Protein AF-A0AAD1WV57-F1 (afdb_monomer)

InterPro domains:
  IPR018486 Hemopexin, conserved site [PS00024] (11-26)
  IPR018487 Hemopexin-like repeats [PF00045] (34-71)
  IPR018487 Hemopexin-like repeats [PS51642] (19-70)
  IPR018487 Hemopexin-like repeats [PS51642] (71-127)
  IPR018487 Hemopexin-like repeats [SM00120] (22-72)
  IPR018487 Hemopexin-like repeats [SM00120] (74-129)
  IPR036375 Hemopexin-like domain superfamily [G3DSA:2.110.10.10] (1-92)
  IPR036375 Hemopexin-like domain superfamily [G3DSA:2.110.10.10] (93-182)
  I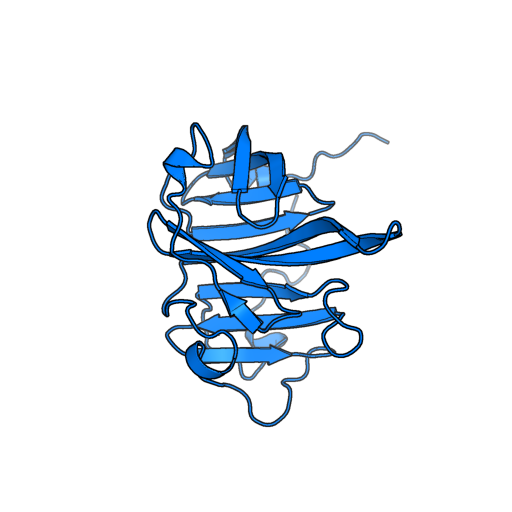PR036375 Hemopexin-like domain superfamily [SSF50923] (6-160)
  IPR051298 Heme transport and cell adhesion protein [PTHR22917] (5-82)

pLDDT: mean 86.89, std 13.1, range [35.0, 98.75]

Mean predicted aligned error: 5.93 Å

Structure (mmCIF, N/CA/C/O backbone):
data_AF-A0AAD1WV57-F1
#
_entry.id   AF-A0AAD1WV57-F1
#
loop_
_atom_site.group_PDB
_atom_site.id
_atom_site.type_symbol
_atom_site.label_atom_id
_atom_site.label_alt_id
_atom_site.label_comp_id
_atom_site.label_asym_id
_atom_site.label_entity_id
_atom_site.label_seq_id
_atom_site.pdbx_PDB_ins_code
_atom_site.Cartn_x
_atom_site.Cartn_y
_atom_site.Cartn_z
_atom_site.occupancy
_atom_site.B_iso_or_equiv
_atom_site.auth_seq_id
_atom_site.auth_comp_id
_atom_site.auth_asym_id
_atom_site.auth_atom_id
_atom_site.pdbx_PDB_model_num
ATOM 1 N N . MET A 1 1 ? -15.746 20.263 12.785 1.00 56.00 1 MET A N 1
ATOM 2 C CA . MET A 1 1 ? -16.685 19.941 11.687 1.00 56.00 1 MET A CA 1
ATOM 3 C C . MET A 1 1 ? -17.593 18.814 12.137 1.00 56.00 1 MET A C 1
ATOM 5 O O . MET A 1 1 ? -17.100 17.873 12.746 1.00 56.00 1 MET A O 1
ATOM 9 N N . THR A 1 2 ? -18.889 18.903 11.854 1.00 58.62 2 THR A N 1
ATOM 10 C CA . THR A 1 2 ? -19.792 17.749 11.911 1.00 58.62 2 THR A CA 1
ATOM 11 C C . THR A 1 2 ? -19.618 16.928 10.628 1.00 58.62 2 THR A C 1
ATOM 13 O O . THR A 1 2 ? -19.378 17.515 9.568 1.00 58.62 2 THR A O 1
ATOM 16 N N . PRO A 1 3 ? -19.683 15.585 10.686 1.00 67.62 3 PRO A N 1
ATOM 17 C CA . PRO A 1 3 ? -19.696 14.759 9.484 1.00 67.62 3 PRO A CA 1
ATOM 18 C C . PRO A 1 3 ? -20.745 15.260 8.488 1.00 67.62 3 PRO A C 1
ATOM 20 O O . PRO A 1 3 ? -21.806 15.750 8.886 1.00 67.62 3 PRO A O 1
ATOM 23 N N . LYS A 1 4 ? -20.469 15.123 7.184 1.00 76.25 4 LYS A N 1
ATOM 24 C CA . LYS A 1 4 ? -21.471 15.406 6.147 1.00 76.25 4 LYS A CA 1
ATOM 25 C C . LYS A 1 4 ? -22.757 14.647 6.492 1.00 76.25 4 LYS A C 1
ATOM 27 O O . LYS A 1 4 ? -22.690 13.488 6.898 1.00 76.25 4 LYS A O 1
ATOM 32 N N . LYS A 1 5 ? -23.918 15.289 6.323 1.00 81.38 5 LYS A N 1
ATOM 33 C CA . LYS A 1 5 ? -25.230 14.679 6.597 1.00 81.38 5 LYS A CA 1
ATOM 34 C C . LYS A 1 5 ? -25.290 13.262 6.003 1.00 81.38 5 LYS A C 1
ATOM 36 O O . LYS A 1 5 ? -24.953 13.075 4.833 1.00 81.38 5 LYS A O 1
ATOM 41 N N . ASN A 1 6 ? -25.718 12.294 6.816 1.00 84.44 6 ASN A N 1
ATOM 42 C CA . ASN A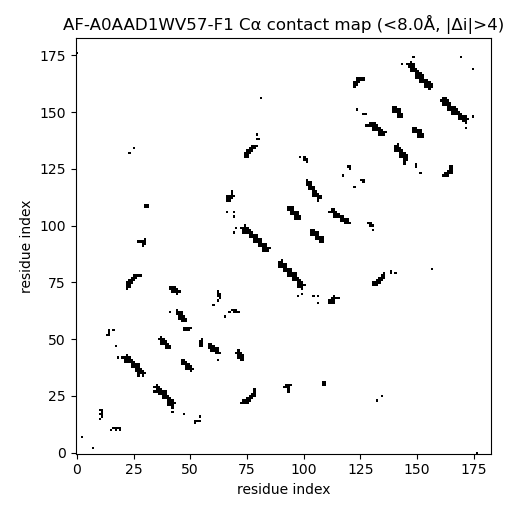 1 6 ? -25.764 10.855 6.516 1.00 84.44 6 ASN A CA 1
ATOM 43 C C . ASN A 1 6 ? -24.409 10.119 6.500 1.00 84.44 6 ASN A C 1
ATOM 45 O O . ASN A 1 6 ? -24.329 9.063 5.881 1.00 84.44 6 ASN A O 1
ATOM 49 N N . TYR A 1 7 ? -23.364 10.644 7.147 1.00 83.69 7 TYR A N 1
ATOM 50 C CA . TYR A 1 7 ? -22.108 9.929 7.411 1.00 83.69 7 TYR A CA 1
ATOM 51 C C . TYR A 1 7 ? -21.844 9.811 8.923 1.00 83.69 7 TYR A C 1
ATOM 53 O O . TYR A 1 7 ? -22.227 10.719 9.664 1.00 83.69 7 TYR A O 1
ATOM 61 N N . PRO A 1 8 ? -21.163 8.743 9.387 1.00 88.00 8 PRO A N 1
ATOM 62 C CA . PRO A 1 8 ? -20.572 7.648 8.601 1.00 88.00 8 PRO A CA 1
ATOM 63 C C . PRO A 1 8 ? -21.616 6.704 7.975 1.00 88.00 8 PRO A C 1
ATOM 65 O O . PRO A 1 8 ? -22.746 6.615 8.446 1.00 88.00 8 PRO A O 1
ATOM 68 N N . LYS A 1 9 ? -21.231 6.007 6.898 1.00 88.38 9 LYS A N 1
ATOM 69 C CA . LYS A 1 9 ? -22.025 4.945 6.255 1.00 88.38 9 LYS A CA 1
ATOM 70 C C . LYS A 1 9 ? -21.255 3.636 6.270 1.00 88.38 9 LYS A C 1
ATOM 72 O O . LYS A 1 9 ? -20.026 3.648 6.227 1.00 88.38 9 LYS A O 1
ATOM 77 N N . LEU A 1 10 ? -21.979 2.519 6.265 1.00 89.94 10 LEU A N 1
ATOM 78 C CA . LEU A 1 10 ? -21.370 1.208 6.054 1.00 89.94 10 LEU A CA 1
ATOM 79 C C . LEU A 1 10 ? -20.726 1.155 4.666 1.00 89.94 10 LEU A C 1
ATOM 81 O O . LEU A 1 10 ? -21.317 1.618 3.688 1.00 89.94 10 LEU A O 1
ATOM 85 N N . ILE A 1 11 ? -19.543 0.550 4.574 1.00 90.12 11 ILE A N 1
ATOM 86 C CA . ILE A 1 11 ? -18.814 0.379 3.309 1.00 90.12 11 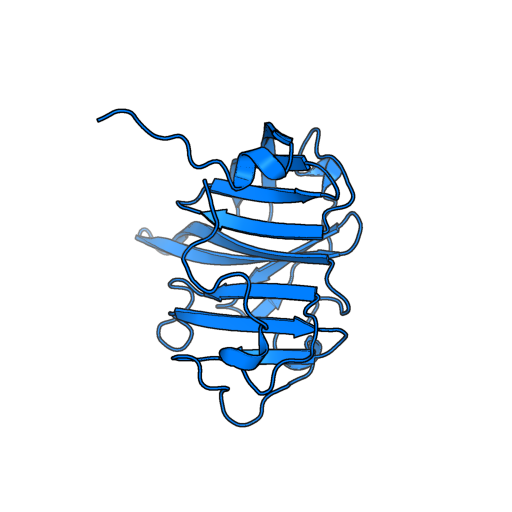ILE A CA 1
ATOM 87 C C . ILE A 1 11 ? -19.661 -0.358 2.255 1.00 90.12 11 ILE A C 1
ATOM 89 O O . ILE A 1 11 ? -19.681 0.028 1.086 1.00 90.12 11 ILE A O 1
ATOM 93 N N . SER A 1 12 ? -20.472 -1.318 2.708 1.00 90.50 12 SER A N 1
ATOM 94 C CA . SER A 1 12 ? -21.399 -2.109 1.893 1.00 90.50 12 SER A CA 1
ATOM 95 C C . SER A 1 12 ? -22.532 -1.300 1.260 1.00 90.50 12 SER A C 1
ATOM 97 O O . SER A 1 12 ? -23.138 -1.757 0.296 1.00 90.50 12 SER A O 1
ATOM 99 N N . THR A 1 13 ? -22.816 -0.081 1.744 1.00 90.88 13 THR A N 1
ATOM 100 C CA . THR A 1 13 ? -23.794 0.803 1.079 1.00 90.88 13 THR A CA 1
ATOM 101 C C . THR A 1 13 ? -23.322 1.262 -0.293 1.00 90.88 13 THR A C 1
ATOM 103 O O . THR A 1 13 ? -24.149 1.647 -1.117 1.00 90.88 13 THR A O 1
ATOM 106 N N . LYS A 1 14 ? -22.006 1.240 -0.522 1.00 90.62 14 LYS A N 1
ATOM 107 C CA . LYS A 1 14 ? -21.387 1.673 -1.768 1.00 90.62 14 LYS A CA 1
ATOM 108 C C . LYS A 1 14 ? -20.783 0.507 -2.549 1.00 90.62 14 LYS A C 1
ATOM 110 O O . LYS A 1 14 ? -21.027 0.408 -3.742 1.00 90.62 14 LYS A O 1
ATOM 115 N N . TRP A 1 15 ? -20.056 -0.382 -1.877 1.00 94.31 15 TRP A N 1
ATOM 116 C CA . TRP A 1 15 ? -19.387 -1.531 -2.493 1.00 94.31 15 TRP A CA 1
ATOM 117 C C . TRP A 1 15 ? -19.903 -2.814 -1.838 1.00 94.31 15 TRP A C 1
ATOM 119 O O . TRP A 1 15 ? -19.439 -3.203 -0.765 1.00 94.31 15 TRP 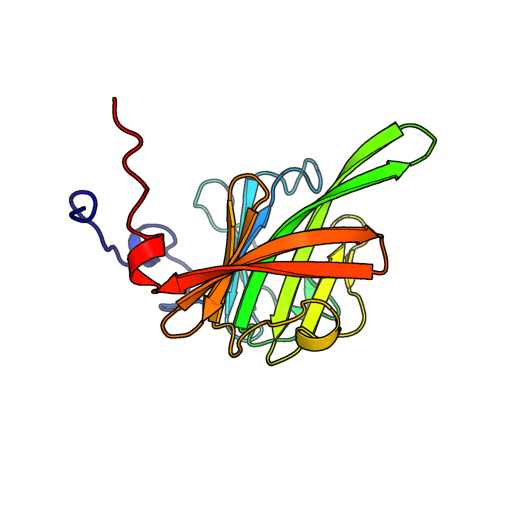A O 1
ATOM 129 N N . LYS A 1 16 ? -20.939 -3.416 -2.430 1.00 91.06 16 LYS A N 1
ATOM 130 C CA . LYS A 1 16 ? -21.779 -4.441 -1.782 1.00 91.06 16 LYS A CA 1
ATOM 131 C C . LYS A 1 16 ? -21.057 -5.768 -1.547 1.00 91.06 16 LYS A C 1
ATOM 133 O O . LYS A 1 16 ? -21.399 -6.485 -0.614 1.00 91.06 16 LYS A O 1
ATOM 138 N N . GLU A 1 17 ? -20.075 -6.077 -2.384 1.00 94.44 17 GLU A N 1
ATOM 139 C CA . GLU A 1 17 ? -19.336 -7.341 -2.412 1.00 94.44 17 GLU A CA 1
ATOM 140 C C . GLU A 1 17 ? -18.087 -7.312 -1.519 1.00 94.44 17 GLU A C 1
ATOM 142 O O . GLU A 1 17 ? -17.407 -8.331 -1.361 1.00 94.44 17 GLU A O 1
ATOM 147 N N . LEU A 1 18 ? -17.770 -6.153 -0.926 1.00 95.94 18 LEU A N 1
ATOM 148 C CA . LEU A 1 18 ? -16.669 -6.045 0.018 1.00 95.94 18 LEU A CA 1
ATOM 149 C C . LEU A 1 18 ? -17.012 -6.706 1.360 1.00 95.94 18 LEU A C 1
ATOM 151 O O . LEU A 1 18 ? -18.146 -6.620 1.840 1.00 95.94 18 LEU A O 1
ATOM 155 N N . PRO A 1 19 ? -16.010 -7.302 2.028 1.00 95.06 19 PRO A N 1
ATOM 156 C CA . PRO A 1 19 ? -16.163 -7.754 3.401 1.00 95.06 19 PRO A CA 1
ATOM 157 C C . PRO A 1 19 ? -16.481 -6.579 4.349 1.00 95.06 19 PRO A C 1
ATOM 159 O O . PRO A 1 19 ? -16.164 -5.426 4.045 1.00 95.06 19 PRO A O 1
ATOM 162 N N . PRO A 1 20 ? -17.025 -6.850 5.555 1.00 92.12 20 PRO A N 1
ATOM 163 C CA . PRO A 1 20 ? -17.369 -5.806 6.529 1.00 92.12 20 PRO A CA 1
ATOM 164 C C . PRO A 1 20 ? -16.192 -4.917 6.960 1.00 92.12 20 PRO A C 1
ATOM 166 O O . PRO A 1 20 ? -16.399 -3.809 7.450 1.00 92.12 20 PRO A O 1
ATOM 169 N N . SER A 1 21 ? -14.958 -5.406 6.804 1.00 94.81 21 SER A N 1
ATOM 170 C CA . SER A 1 21 ? -13.729 -4.644 7.019 1.00 94.81 21 SER A CA 1
ATOM 171 C C . SER A 1 21 ? -12.691 -4.970 5.952 1.00 94.81 21 SER A C 1
ATOM 173 O O . SER A 1 21 ? -12.637 -6.090 5.444 1.00 94.81 21 SER A O 1
ATOM 175 N N . ILE A 1 22 ? -11.833 -3.995 5.676 1.00 97.19 22 ILE A N 1
ATOM 176 C CA . ILE A 1 22 ? -10.700 -4.096 4.756 1.00 97.19 22 ILE A CA 1
ATOM 177 C C . ILE A 1 22 ? -9.398 -3.849 5.516 1.00 97.19 22 ILE A C 1
ATOM 179 O O . ILE A 1 22 ? -9.395 -3.198 6.560 1.00 97.19 22 ILE A O 1
ATOM 183 N N . ASP A 1 23 ? -8.309 -4.375 4.977 1.00 98.44 23 ASP A N 1
ATOM 184 C CA . ASP A 1 23 ? -6.961 -4.231 5.522 1.00 98.44 23 ASP A CA 1
ATOM 185 C C . ASP A 1 23 ? -6.241 -3.023 4.895 1.00 98.44 23 ASP A C 1
ATOM 187 O O . ASP A 1 23 ? -5.547 -2.270 5.572 1.00 98.44 23 ASP A O 1
ATOM 191 N N . ALA A 1 24 ? -6.446 -2.798 3.594 1.00 98.19 24 ALA A N 1
ATOM 192 C CA . ALA A 1 24 ? -5.890 -1.661 2.869 1.00 98.19 24 ALA A CA 1
ATOM 193 C C . ALA A 1 24 ? -6.735 -1.321 1.634 1.00 98.19 24 ALA A C 1
ATOM 195 O O . ALA A 1 24 ? -7.520 -2.145 1.156 1.00 98.19 24 ALA A O 1
ATOM 196 N N . ALA A 1 25 ? -6.544 -0.120 1.089 1.00 96.81 25 ALA A N 1
ATOM 197 C CA . ALA A 1 25 ? -7.107 0.272 -0.195 1.00 96.81 25 ALA A CA 1
ATOM 198 C C . ALA A 1 25 ? -6.170 1.229 -0.933 1.00 96.81 25 ALA A C 1
ATOM 200 O O . ALA A 1 25 ? -5.493 2.042 -0.309 1.00 96.81 25 ALA A O 1
ATOM 201 N N . ILE A 1 26 ? -6.177 1.163 -2.261 1.00 94.25 26 ILE A N 1
ATOM 202 C CA . ILE A 1 26 ? -5.490 2.117 -3.135 1.00 94.25 26 ILE A CA 1
ATOM 203 C C . ILE A 1 26 ? -6.410 2.523 -4.278 1.00 94.25 26 ILE A C 1
ATOM 205 O O . ILE A 1 26 ? -7.245 1.739 -4.728 1.00 94.25 26 ILE A O 1
ATOM 209 N N . ARG A 1 27 ? -6.221 3.739 -4.784 1.00 91.06 27 ARG A N 1
ATOM 210 C CA . ARG A 1 27 ? -6.797 4.177 -6.052 1.00 91.06 27 ARG A CA 1
ATOM 211 C C . ARG A 1 27 ? -5.659 4.457 -7.014 1.00 91.06 27 ARG A C 1
ATOM 213 O O . ARG A 1 27 ? -4.801 5.279 -6.710 1.00 91.06 27 ARG A O 1
ATOM 220 N N . MET A 1 28 ? -5.662 3.780 -8.151 1.00 87.31 28 MET A N 1
ATOM 221 C CA . MET A 1 28 ? -4.671 3.989 -9.194 1.00 87.31 28 MET A CA 1
ATOM 222 C C . MET A 1 28 ? -4.869 5.347 -9.875 1.00 87.31 28 MET A C 1
ATOM 224 O O . MET A 1 28 ? -6.002 5.789 -10.075 1.00 87.31 28 MET A O 1
ATOM 228 N N . GLN A 1 29 ? -3.758 6.025 -10.173 1.00 79.44 29 GLN A N 1
ATOM 229 C CA . GLN A 1 29 ? -3.741 7.355 -10.790 1.00 79.44 29 GLN A CA 1
ATOM 230 C C . GLN A 1 29 ? -2.664 7.443 -11.878 1.00 79.44 29 GLN A C 1
ATOM 232 O O . GLN A 1 29 ? -1.544 7.840 -11.598 1.00 79.44 29 GLN A O 1
ATOM 237 N N . ASN A 1 30 ? -2.982 7.147 -13.131 1.00 70.81 30 ASN A N 1
ATOM 238 C CA . ASN A 1 30 ? -2.034 7.150 -14.258 1.00 70.81 30 ASN A CA 1
ATOM 239 C C . ASN A 1 30 ? -0.926 6.052 -14.289 1.00 70.81 30 ASN A C 1
ATOM 241 O O . ASN A 1 30 ? 0.164 6.345 -14.779 1.00 70.81 30 ASN A O 1
ATOM 245 N N . PRO A 1 31 ? -1.108 4.803 -13.809 1.00 65.75 31 PRO A N 1
ATOM 246 C CA . PRO A 1 31 ? -0.073 3.762 -13.934 1.00 65.75 31 PRO A CA 1
ATOM 247 C C . PRO A 1 31 ? -0.023 3.140 -15.340 1.00 65.75 31 PRO A C 1
ATOM 249 O O . PRO A 1 31 ? 1.058 2.885 -15.861 1.00 65.75 31 PRO A O 1
ATOM 252 N N . THR A 1 32 ? -1.194 2.927 -15.947 1.00 68.69 32 THR A N 1
ATOM 253 C CA . THR A 1 32 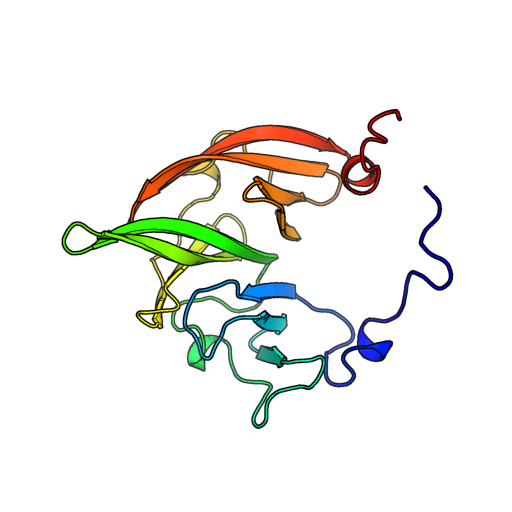? -1.451 2.463 -17.319 1.00 68.69 32 THR A CA 1
ATOM 254 C C . THR A 1 32 ? -2.866 2.913 -17.708 1.00 68.69 32 THR A C 1
ATOM 256 O O . THR A 1 32 ? -3.709 3.119 -16.830 1.00 68.69 32 THR A O 1
ATOM 259 N N . ALA A 1 33 ? -3.153 3.078 -19.003 1.00 66.50 33 ALA A N 1
ATOM 260 C CA . ALA A 1 33 ? -4.456 3.587 -19.454 1.00 66.50 33 ALA A CA 1
ATOM 261 C C . ALA A 1 33 ? -5.643 2.703 -19.014 1.00 66.50 33 ALA A C 1
ATOM 263 O O . ALA A 1 33 ? -6.725 3.213 -18.752 1.00 66.50 33 ALA A O 1
ATOM 264 N N . ASP A 1 34 ? -5.437 1.390 -18.893 1.00 78.50 34 ASP A N 1
ATOM 265 C CA . ASP A 1 34 ? -6.466 0.402 -18.552 1.00 78.50 34 ASP A CA 1
ATOM 266 C C . ASP A 1 34 ? -6.687 0.215 -17.039 1.00 78.50 34 ASP A C 1
ATOM 268 O O . ASP A 1 34 ? -7.654 -0.434 -16.630 1.00 78.50 34 ASP A O 1
ATOM 272 N N . GLN A 1 35 ? -5.794 0.745 -16.199 1.00 80.75 35 GLN A N 1
ATOM 273 C CA . GLN A 1 35 ? -5.903 0.664 -14.739 1.00 80.75 35 GLN A CA 1
ATOM 274 C C . GLN A 1 35 ? -6.163 2.023 -14.083 1.00 80.75 35 GLN A C 1
ATOM 276 O O . GLN A 1 35 ? -6.369 2.085 -12.869 1.00 80.75 35 GLN A O 1
ATOM 281 N N . ASP A 1 36 ? -6.155 3.111 -14.854 1.00 84.75 36 ASP A N 1
ATOM 282 C CA . ASP A 1 36 ? -6.384 4.443 -14.315 1.00 84.75 36 ASP A CA 1
ATOM 283 C C . ASP A 1 36 ? -7.766 4.570 -13.656 1.00 84.75 36 ASP A C 1
ATOM 285 O O . ASP A 1 36 ? -8.763 4.003 -14.096 1.00 84.75 36 ASP A O 1
ATOM 289 N N . GLY A 1 37 ? -7.812 5.274 -12.527 1.00 88.06 37 GLY A N 1
ATOM 290 C CA . GLY A 1 37 ? -9.025 5.493 -11.744 1.00 88.06 37 GLY A CA 1
ATOM 291 C C . GLY A 1 37 ? -9.551 4.280 -10.970 1.00 88.06 37 GLY A C 1
ATOM 292 O O . GLY A 1 37 ? -10.385 4.480 -10.077 1.00 88.06 37 GLY A O 1
ATOM 293 N N . LYS A 1 38 ? -9.054 3.065 -11.241 1.00 92.75 38 LYS A N 1
ATOM 294 C CA . LYS A 1 38 ? -9.497 1.831 -10.579 1.00 92.75 38 LYS A CA 1
ATOM 295 C C . LYS A 1 38 ? -9.126 1.813 -9.102 1.00 92.75 38 LYS A C 1
ATOM 297 O O . LYS A 1 38 ? -8.079 2.318 -8.684 1.00 92.75 38 LYS A O 1
ATOM 302 N N . ILE A 1 39 ? -10.003 1.221 -8.298 1.00 95.06 39 ILE A N 1
ATOM 303 C CA . ILE A 1 39 ? -9.848 1.115 -6.847 1.00 95.06 39 ILE A CA 1
ATOM 304 C C . ILE A 1 39 ? -9.606 -0.345 -6.493 1.00 95.06 39 ILE A C 1
ATOM 306 O O . ILE A 1 39 ? -10.349 -1.226 -6.920 1.00 95.06 39 ILE A O 1
ATOM 310 N N . PHE A 1 40 ? -8.579 -0.596 -5.691 1.00 96.38 40 PHE A N 1
ATOM 311 C CA . PHE A 1 40 ? -8.238 -1.926 -5.212 1.00 96.38 40 PHE A CA 1
ATOM 312 C C . PHE A 1 40 ? -8.402 -1.965 -3.701 1.00 96.38 40 PHE A C 1
ATOM 314 O O . PHE A 1 40 ? -7.837 -1.130 -2.993 1.00 96.38 40 PHE A O 1
ATOM 321 N N . PHE A 1 41 ? -9.162 -2.939 -3.215 1.00 98.12 41 PHE A N 1
ATOM 322 C CA . PHE A 1 41 ? -9.348 -3.207 -1.792 1.00 98.12 41 PHE A CA 1
ATOM 323 C C . PHE A 1 41 ? -8.676 -4.523 -1.436 1.00 98.12 41 PHE A C 1
ATOM 325 O O . PHE A 1 41 ? -8.755 -5.474 -2.207 1.00 98.12 41 PHE A O 1
ATOM 332 N N . PHE A 1 42 ? -8.059 -4.602 -0.262 1.00 98.62 42 PHE A N 1
ATOM 333 C CA . PHE A 1 42 ? -7.324 -5.782 0.192 1.00 98.62 42 PHE A CA 1
ATOM 334 C C . PHE A 1 42 ? -7.898 -6.284 1.511 1.00 98.62 42 PHE A C 1
ATOM 336 O O . PHE A 1 42 ? -8.199 -5.486 2.402 1.00 98.62 42 PHE A O 1
ATOM 343 N N . LYS A 1 43 ? -8.030 -7.605 1.651 1.00 98.56 43 LYS A N 1
ATOM 344 C CA . LYS A 1 43 ? -8.407 -8.258 2.908 1.00 98.56 43 LYS A CA 1
ATOM 345 C C . LYS A 1 43 ? -7.853 -9.675 2.971 1.00 98.56 43 LYS A C 1
ATOM 347 O O . LYS A 1 43 ? -8.171 -10.513 2.128 1.00 98.56 43 LYS A O 1
ATOM 352 N N . GLY A 1 44 ? -7.076 -9.973 4.009 1.00 98.69 44 GLY A N 1
ATOM 353 C CA . GLY A 1 44 ? -6.446 -11.278 4.164 1.00 98.69 44 GLY A CA 1
ATOM 354 C C . GLY A 1 44 ? -5.519 -11.570 2.989 1.00 98.69 44 GLY A C 1
ATOM 355 O O . GLY A 1 44 ? -4.607 -10.796 2.713 1.00 98.69 44 GLY A O 1
ATOM 356 N N . SER A 1 45 ? -5.762 -12.676 2.291 1.00 98.69 45 SER A N 1
ATOM 357 C CA . SER A 1 45 ? -5.052 -13.037 1.061 1.00 98.69 45 SER A CA 1
ATOM 358 C C . SER A 1 45 ? -5.742 -12.569 -0.217 1.00 98.69 45 SER A C 1
ATOM 360 O O . SER A 1 45 ? -5.248 -12.865 -1.300 1.00 98.69 45 SER A O 1
ATOM 362 N N . ASN A 1 46 ? -6.893 -11.906 -0.111 1.00 98.75 46 ASN A N 1
ATOM 363 C CA . ASN A 1 46 ? -7.733 -11.542 -1.242 1.00 98.75 46 ASN A CA 1
ATOM 364 C C . ASN A 1 46 ? -7.640 -10.050 -1.551 1.00 98.75 46 ASN A C 1
ATOM 366 O O . ASN A 1 46 ? -7.398 -9.220 -0.668 1.00 98.75 46 ASN A O 1
ATOM 370 N N . TYR A 1 47 ? -7.911 -9.712 -2.805 1.00 98.69 47 TYR A N 1
ATOM 371 C CA . TYR A 1 47 ? -8.146 -8.348 -3.231 1.00 98.69 47 TYR A CA 1
ATOM 372 C C . TYR A 1 47 ? -9.330 -8.254 -4.194 1.00 98.69 47 TYR A C 1
ATOM 374 O O . TYR A 1 47 ? -9.629 -9.184 -4.945 1.00 98.69 47 TYR A O 1
ATOM 382 N N . TRP A 1 48 ? -9.997 -7.108 -4.161 1.00 98.38 48 TRP A N 1
ATOM 383 C CA . TRP A 1 48 ? -11.117 -6.742 -5.015 1.00 98.38 48 TRP A CA 1
ATOM 384 C C . TRP A 1 48 ? -10.683 -5.579 -5.889 1.00 98.38 48 TRP A C 1
ATOM 386 O O . TRP A 1 48 ? -9.968 -4.691 -5.422 1.00 98.38 48 TRP A O 1
ATOM 396 N N . LYS A 1 49 ? -11.145 -5.566 -7.135 1.00 97.12 49 LYS A N 1
ATOM 397 C CA . LYS A 1 49 ? -10.895 -4.492 -8.091 1.00 97.12 49 LYS A CA 1
ATOM 398 C C . LYS A 1 49 ? -12.230 -3.885 -8.493 1.00 97.12 49 LYS A C 1
ATOM 400 O O . LYS A 1 49 ? -13.147 -4.614 -8.859 1.00 97.12 49 LYS A O 1
ATOM 405 N N . TYR A 1 50 ? -12.320 -2.569 -8.399 1.00 96.38 50 TYR A N 1
ATOM 406 C CA . TYR A 1 50 ? -13.522 -1.806 -8.687 1.00 96.38 50 TYR A CA 1
ATOM 407 C C . TYR A 1 50 ? -13.249 -0.721 -9.722 1.00 96.38 50 TYR A C 1
ATOM 409 O O . TYR A 1 50 ? -12.216 -0.046 -9.687 1.00 96.38 50 TYR A O 1
ATOM 417 N N . GLU A 1 51 ? -14.235 -0.506 -10.579 1.00 93.56 51 GLU A N 1
ATOM 418 C CA . GLU A 1 51 ? -14.312 0.588 -11.535 1.00 93.56 51 GLU A CA 1
ATOM 419 C C . GLU A 1 51 ? -15.731 1.164 -11.488 1.00 93.56 51 GLU A C 1
ATOM 421 O O . GLU A 1 51 ? -16.706 0.419 -11.481 1.00 93.56 51 GLU A O 1
ATOM 426 N N . ASN A 1 52 ? -15.864 2.492 -11.389 1.00 89.50 52 ASN A N 1
ATOM 427 C CA . ASN A 1 52 ? -17.169 3.169 -11.308 1.00 89.50 52 ASN A CA 1
ATOM 428 C C . ASN A 1 52 ? -18.121 2.569 -10.252 1.00 89.50 52 ASN A C 1
ATOM 430 O O . ASN A 1 52 ? -19.316 2.403 -10.483 1.00 89.50 52 ASN A O 1
ATOM 434 N N . ASP A 1 53 ? -17.568 2.232 -9.083 1.00 89.56 53 ASP A N 1
ATOM 435 C CA . ASP A 1 53 ? -18.272 1.604 -7.956 1.00 89.56 53 ASP A CA 1
ATOM 436 C C . ASP A 1 53 ? -18.851 0.200 -8.233 1.00 89.56 53 ASP A C 1
ATOM 438 O O . ASP A 1 53 ? -19.522 -0.360 -7.370 1.00 89.56 53 ASP A O 1
ATOM 442 N N . GLN A 1 54 ? -18.524 -0.409 -9.376 1.00 94.00 54 GLN A N 1
ATOM 443 C CA . GLN A 1 54 ? -18.833 -1.799 -9.712 1.00 94.00 54 GLN A CA 1
ATOM 444 C C . GLN A 1 54 ? -17.596 -2.680 -9.560 1.00 94.00 54 GLN A C 1
ATOM 446 O O . GLN A 1 54 ? -16.485 -2.272 -9.906 1.00 94.00 54 GLN A O 1
ATOM 451 N N . MET A 1 55 ? -17.781 -3.886 -9.025 1.00 96.62 55 MET A N 1
ATOM 452 C CA . MET A 1 55 ? -16.702 -4.865 -8.956 1.00 96.62 55 MET A CA 1
ATOM 453 C C . MET A 1 55 ? -16.430 -5.410 -10.358 1.00 96.62 55 MET A C 1
ATOM 455 O O . MET A 1 55 ? -17.356 -5.807 -11.065 1.00 96.62 55 MET A O 1
ATOM 459 N N . GLU A 1 56 ? -15.162 -5.460 -10.750 1.00 96.75 56 GLU A N 1
ATOM 460 C CA . GLU A 1 56 ? -14.764 -6.052 -12.026 1.00 96.75 56 GLU A CA 1
ATOM 461 C C . GLU A 1 56 ? -15.063 -7.569 -12.034 1.00 96.75 56 GLU A C 1
ATOM 463 O O . GLU A 1 56 ? -14.914 -8.236 -11.001 1.00 96.75 56 GLU A O 1
ATOM 468 N N . PRO A 1 57 ? -15.448 -8.161 -13.180 1.00 96.50 57 PRO A N 1
ATOM 469 C CA . PRO A 1 57 ? -15.680 -9.598 -13.277 1.00 96.50 57 PRO A CA 1
ATOM 470 C C . PRO A 1 57 ? -14.456 -10.438 -12.883 1.00 96.50 57 PRO A C 1
ATOM 472 O O . PRO A 1 57 ? -13.313 -10.124 -13.224 1.00 96.50 57 PRO A O 1
ATOM 475 N N . GLY A 1 58 ? -14.701 -11.548 -12.181 1.00 97.06 58 GLY A N 1
ATOM 476 C CA . GLY A 1 58 ? -13.652 -12.481 -11.754 1.00 97.06 58 GLY A CA 1
ATOM 477 C C . GLY A 1 58 ? -12.892 -12.066 -10.489 1.00 97.06 58 GLY A C 1
ATOM 478 O O . GLY A 1 58 ? -11.830 -12.628 -10.225 1.00 97.06 58 GLY A O 1
ATOM 479 N N . TYR A 1 59 ? -13.412 -11.099 -9.728 1.00 97.88 59 TYR A N 1
ATOM 480 C CA . TYR A 1 59 ? -12.932 -10.726 -8.395 1.00 97.88 59 TYR A CA 1
ATOM 481 C C . TYR A 1 59 ? -13.867 -11.251 -7.287 1.00 97.88 59 TYR A C 1
ATOM 483 O O . TYR A 1 59 ? -15.057 -11.439 -7.544 1.00 97.88 59 TYR A O 1
ATOM 491 N N . PRO A 1 60 ? -13.363 -11.481 -6.057 1.00 98.31 60 PRO A N 1
ATOM 492 C CA . PRO A 1 60 ? -11.985 -11.258 -5.609 1.00 98.31 60 PRO A CA 1
ATOM 493 C C . PRO A 1 60 ? -10.968 -12.258 -6.173 1.00 98.31 60 PRO A C 1
ATOM 495 O O . PRO A 1 60 ? -11.317 -13.363 -6.578 1.00 98.31 60 PRO A O 1
ATOM 498 N N . LYS A 1 61 ? -9.693 -11.863 -6.160 1.00 98.69 61 LYS A N 1
ATOM 499 C CA . LYS A 1 61 ? -8.543 -12.706 -6.528 1.00 98.69 61 LYS A CA 1
ATOM 500 C C . LYS A 1 61 ? -7.531 -12.762 -5.391 1.00 98.69 61 LYS A C 1
ATOM 502 O O . LYS A 1 61 ? -7.568 -11.925 -4.491 1.00 98.69 61 LYS A O 1
ATOM 507 N N . LEU A 1 62 ? -6.605 -13.718 -5.439 1.00 98.75 62 LEU A N 1
ATOM 508 C CA . LEU A 1 62 ? -5.521 -13.784 -4.461 1.00 98.75 62 LEU A CA 1
ATOM 509 C C . LEU A 1 62 ? -4.479 -12.697 -4.740 1.00 98.75 62 LEU A C 1
ATOM 511 O O . LEU A 1 62 ? -4.102 -12.467 -5.887 1.00 98.75 62 LEU A O 1
ATOM 515 N N . ILE A 1 63 ? -3.964 -12.069 -3.681 1.00 98.69 63 ILE A N 1
ATOM 516 C CA . ILE A 1 63 ? -2.926 -11.029 -3.768 1.00 98.69 63 ILE A CA 1
ATOM 517 C C . ILE A 1 63 ? -1.716 -11.551 -4.538 1.00 98.69 63 ILE A C 1
ATOM 519 O O . ILE A 1 63 ? -1.240 -10.869 -5.434 1.00 98.69 63 ILE A O 1
ATOM 523 N N . LYS A 1 64 ? -1.278 -12.786 -4.271 1.00 98.06 64 LYS A N 1
ATOM 524 C CA . LYS A 1 64 ? -0.133 -13.399 -4.960 1.00 98.06 64 LYS A CA 1
ATOM 525 C C . LYS A 1 64 ? -0.287 -13.494 -6.488 1.00 98.06 64 LYS A C 1
ATOM 527 O O . LYS A 1 64 ? 0.728 -13.528 -7.172 1.00 98.06 64 LYS A O 1
ATOM 532 N N . ASP A 1 65 ? -1.519 -13.536 -7.005 1.00 97.62 65 ASP A N 1
ATOM 533 C CA . ASP A 1 65 ? -1.786 -13.694 -8.440 1.00 97.62 65 ASP A CA 1
ATOM 534 C C . ASP A 1 65 ? -1.824 -12.332 -9.154 1.00 97.62 65 ASP A C 1
ATOM 536 O O . ASP A 1 65 ? -1.459 -12.231 -10.320 1.00 97.62 65 ASP A O 1
ATOM 540 N N . GLY A 1 66 ? -2.273 -11.278 -8.462 1.00 95.69 66 GLY A N 1
ATOM 541 C CA . GLY A 1 66 ? -2.357 -9.919 -9.014 1.00 95.69 66 GLY A CA 1
ATOM 542 C C . GLY A 1 66 ? -1.183 -9.007 -8.665 1.00 95.69 66 GLY A C 1
ATOM 543 O O . GLY A 1 66 ? -0.896 -8.067 -9.395 1.00 95.69 66 GLY A O 1
ATOM 544 N N . PHE A 1 67 ? -0.526 -9.278 -7.542 1.00 96.94 67 PHE A N 1
ATOM 545 C CA . PHE A 1 67 ? 0.563 -8.505 -6.955 1.00 96.94 67 PHE A CA 1
ATOM 546 C C . PHE A 1 67 ? 1.642 -9.471 -6.437 1.00 96.94 67 PHE A C 1
ATOM 548 O O . PHE A 1 67 ? 1.830 -9.611 -5.222 1.00 96.94 67 PHE A O 1
ATOM 555 N N . PRO A 1 68 ? 2.329 -10.204 -7.332 1.00 97.31 68 PRO A N 1
ATOM 556 C CA . PRO A 1 68 ? 3.335 -11.178 -6.926 1.00 97.31 68 PRO A CA 1
ATOM 557 C C . PRO A 1 68 ? 4.413 -10.529 -6.047 1.00 97.31 68 PRO A C 1
ATOM 559 O O . PRO A 1 68 ? 4.856 -9.413 -6.303 1.00 97.31 68 PRO A O 1
ATOM 562 N N . GLY A 1 69 ? 4.789 -11.238 -4.978 1.00 96.75 69 GLY A N 1
ATOM 563 C CA . GLY A 1 69 ? 5.764 -10.802 -3.970 1.00 96.75 69 GLY A CA 1
ATOM 564 C C . GLY A 1 69 ? 5.243 -9.817 -2.911 1.00 96.75 69 GLY A C 1
ATOM 565 O O . GLY A 1 69 ? 5.942 -9.549 -1.932 1.00 96.75 69 GLY A O 1
ATOM 566 N N . VAL A 1 70 ? 3.994 -9.352 -3.021 1.00 98.19 70 VAL A N 1
ATOM 567 C CA . VAL A 1 70 ? 3.304 -8.613 -1.951 1.00 98.19 70 VAL A CA 1
ATOM 568 C C . VAL A 1 70 ? 2.726 -9.599 -0.921 1.00 98.19 70 VAL A C 1
ATOM 570 O O . VAL A 1 70 ? 2.103 -10.592 -1.308 1.00 98.19 70 VAL A O 1
ATOM 573 N N . PRO A 1 71 ? 2.910 -9.374 0.397 1.00 98.31 71 PRO A N 1
ATOM 574 C CA . PRO A 1 71 ? 2.393 -10.281 1.417 1.00 98.31 71 PRO A CA 1
ATOM 575 C C . PRO A 1 71 ? 0.880 -10.130 1.632 1.00 98.31 71 PRO A C 1
ATOM 577 O O . PRO A 1 71 ? 0.272 -9.109 1.318 1.00 98.31 71 PRO A O 1
ATOM 580 N N . ASN A 1 72 ? 0.289 -11.139 2.269 1.00 98.62 72 ASN A N 1
ATOM 581 C CA . ASN A 1 72 ? -1.093 -11.095 2.747 1.00 98.62 72 ASN A CA 1
ATOM 582 C C . ASN A 1 72 ? -1.233 -10.235 4.018 1.00 98.62 72 ASN A C 1
ATOM 584 O O . ASN A 1 72 ? -0.246 -9.881 4.670 1.00 98.62 72 ASN A O 1
ATOM 588 N N . ASN A 1 73 ? -2.484 -9.979 4.416 1.00 98.44 73 ASN A N 1
ATOM 589 C CA . ASN A 1 73 ? -2.856 -9.314 5.669 1.00 98.44 73 ASN A CA 1
ATOM 590 C C . ASN A 1 73 ? -2.161 -7.960 5.834 1.00 98.44 73 ASN A C 1
ATOM 592 O O . ASN A 1 73 ? -1.554 -7.705 6.871 1.00 98.44 73 ASN A O 1
ATOM 596 N N . LEU A 1 74 ? -2.186 -7.138 4.790 1.00 98.69 74 LEU A N 1
ATOM 597 C CA . LEU A 1 74 ? -1.528 -5.834 4.759 1.00 98.69 74 LEU A CA 1
ATOM 598 C C . LEU A 1 74 ? -1.967 -4.948 5.932 1.00 98.69 74 LEU A C 1
ATOM 600 O O . LEU A 1 74 ? -3.090 -5.047 6.406 1.00 98.69 74 LEU A O 1
ATOM 604 N N . ASP A 1 75 ? -1.087 -4.066 6.391 1.00 98.62 75 ASP A N 1
ATOM 605 C CA . ASP A 1 75 ? -1.449 -3.092 7.428 1.00 98.62 75 ASP A CA 1
ATOM 606 C C . ASP A 1 75 ? -1.818 -1.730 6.816 1.00 98.62 75 ASP A C 1
ATOM 608 O O . ASP A 1 75 ? -2.519 -0.935 7.436 1.00 98.62 75 ASP A O 1
ATOM 612 N N . ALA A 1 76 ? -1.320 -1.438 5.611 1.00 98.25 76 ALA A N 1
ATOM 613 C CA . ALA A 1 76 ? -1.676 -0.265 4.823 1.00 98.25 76 ALA A CA 1
ATOM 614 C C . ALA A 1 76 ? -1.203 -0.418 3.371 1.00 98.25 76 ALA A C 1
ATOM 616 O O . ALA A 1 76 ? -0.298 -1.202 3.077 1.00 98.25 76 ALA A O 1
ATOM 617 N N . ALA A 1 77 ? -1.766 0.387 2.474 1.00 97.25 77 ALA A N 1
ATOM 618 C CA . ALA A 1 77 ? -1.243 0.574 1.129 1.00 97.25 77 ALA A CA 1
ATOM 619 C C . ALA A 1 77 ? -1.534 1.996 0.643 1.00 97.25 77 ALA A C 1
ATOM 621 O O . ALA A 1 77 ? -2.490 2.619 1.100 1.00 97.25 77 ALA A O 1
ATOM 622 N N . PHE A 1 78 ? -0.706 2.520 -0.256 1.00 94.00 78 PHE A N 1
ATOM 623 C CA . PHE A 1 78 ? -0.934 3.811 -0.909 1.00 94.00 78 PHE A CA 1
ATOM 624 C C . PHE A 1 78 ? -0.198 3.871 -2.251 1.00 94.00 78 PHE A C 1
ATOM 626 O O . PHE A 1 78 ? 0.695 3.067 -2.512 1.00 94.00 78 PHE A O 1
ATOM 633 N N . THR A 1 79 ? -0.574 4.818 -3.106 1.00 89.69 79 THR A N 1
ATOM 634 C CA . THR A 1 79 ? 0.157 5.117 -4.344 1.00 89.69 79 THR A CA 1
ATOM 635 C C . THR A 1 79 ? 0.964 6.391 -4.167 1.00 89.69 79 THR A C 1
ATOM 637 O O . THR A 1 79 ? 0.545 7.296 -3.440 1.00 89.69 79 THR A O 1
ATOM 640 N N . GLN A 1 80 ? 2.114 6.466 -4.825 1.00 85.56 80 GLN A N 1
ATOM 641 C CA . GLN A 1 80 ? 2.864 7.705 -4.935 1.00 85.56 80 GLN A CA 1
ATOM 642 C C . GLN A 1 80 ? 3.343 7.902 -6.372 1.00 85.56 80 GLN A C 1
ATOM 644 O O . GLN A 1 80 ? 3.884 6.961 -6.968 1.00 85.56 80 GLN A O 1
ATOM 649 N N . PRO A 1 81 ? 3.233 9.131 -6.901 1.00 79.19 81 PRO A N 1
ATOM 650 C CA . PRO A 1 81 ? 3.789 9.446 -8.200 1.00 79.19 81 PRO A CA 1
ATOM 651 C C . PRO A 1 81 ? 5.312 9.410 -8.163 1.00 79.19 81 PRO A C 1
ATOM 653 O O . PRO A 1 81 ? 5.946 9.943 -7.250 1.00 79.19 81 PRO A O 1
ATOM 656 N N . ALA A 1 82 ? 5.890 8.843 -9.206 1.00 73.81 82 ALA A N 1
ATOM 657 C CA . ALA A 1 82 ? 7.311 8.756 -9.452 1.00 73.81 82 ALA A CA 1
ATOM 658 C C . ALA A 1 82 ? 7.631 9.488 -10.752 1.00 73.81 82 ALA A C 1
ATOM 660 O O . ALA A 1 82 ? 7.119 9.135 -11.812 1.00 73.81 82 ALA A O 1
ATOM 661 N N . ILE A 1 83 ? 8.481 10.510 -10.688 1.00 72.62 83 ILE A N 1
ATOM 662 C CA . ILE A 1 83 ? 9.003 11.144 -11.898 1.00 72.62 83 ILE A CA 1
ATOM 663 C C . ILE A 1 83 ? 10.219 10.338 -12.347 1.00 72.62 83 ILE A C 1
ATOM 665 O O . ILE A 1 83 ? 11.204 10.240 -11.620 1.00 72.62 83 ILE A O 1
ATOM 669 N N . VAL A 1 84 ? 10.146 9.764 -13.543 1.00 72.31 84 VAL A N 1
ATOM 670 C CA . VAL A 1 84 ? 11.200 8.935 -14.130 1.00 72.31 84 VAL A CA 1
ATOM 671 C C . VAL A 1 84 ? 11.586 9.515 -15.484 1.00 72.31 84 VAL A C 1
ATOM 673 O O . VAL A 1 84 ? 10.724 9.912 -16.261 1.00 72.31 84 VAL A O 1
ATOM 676 N N . VAL A 1 85 ? 12.881 9.560 -15.797 1.00 74.12 85 VAL A N 1
ATOM 677 C CA . VAL A 1 85 ? 13.348 9.923 -17.141 1.00 74.12 85 VAL A CA 1
ATOM 678 C C . VAL A 1 85 ? 13.627 8.645 -17.925 1.00 74.12 85 VAL A C 1
ATOM 680 O O . VAL A 1 85 ? 14.522 7.885 -17.565 1.00 74.12 85 VAL A O 1
ATOM 683 N N . LYS A 1 86 ? 12.879 8.406 -19.006 1.00 73.06 86 LYS A N 1
ATOM 684 C CA . LYS A 1 86 ? 13.099 7.275 -19.922 1.00 73.06 86 LYS A CA 1
ATOM 685 C C . LYS A 1 86 ? 13.325 7.801 -21.334 1.00 73.06 86 LYS A C 1
ATOM 687 O O . LYS A 1 86 ? 12.496 8.537 -21.863 1.00 73.06 86 LYS A O 1
ATOM 692 N N . GLY A 1 87 ? 14.466 7.457 -21.937 1.00 80.12 87 GLY A N 1
ATOM 693 C CA . GLY A 1 87 ? 14.808 7.882 -23.302 1.00 80.12 87 GLY A CA 1
ATOM 694 C C . GLY A 1 87 ? 14.793 9.404 -23.500 1.00 80.12 87 GLY A C 1
ATOM 695 O O . GLY A 1 87 ? 14.326 9.882 -24.528 1.00 80.12 87 GLY A O 1
ATOM 696 N N . GLY A 1 88 ? 15.214 10.170 -22.487 1.00 82.44 88 GLY A N 1
ATOM 697 C CA . GLY A 1 88 ? 15.202 11.639 -22.517 1.00 82.44 88 GLY A CA 1
ATOM 698 C C . GLY A 1 88 ? 13.833 12.291 -22.278 1.00 82.44 88 GLY A C 1
ATOM 699 O O . GLY A 1 88 ? 13.744 13.515 -22.284 1.00 82.44 88 GLY A O 1
ATOM 700 N N . LYS A 1 89 ? 12.768 11.514 -22.034 1.00 78.19 89 LYS A N 1
ATOM 701 C CA . LYS A 1 89 ? 11.434 12.030 -21.697 1.00 78.19 89 LYS A CA 1
ATOM 702 C C . LYS A 1 89 ? 11.152 11.882 -20.210 1.00 78.19 89 LYS A C 1
ATOM 704 O O . LYS A 1 89 ? 11.387 10.821 -19.637 1.00 78.19 89 LYS A O 1
ATOM 709 N N . VAL A 1 90 ? 10.609 12.936 -19.608 1.00 72.25 90 VAL A N 1
ATOM 710 C CA . VAL A 1 90 ? 10.072 12.903 -18.245 1.00 72.25 90 VAL A CA 1
ATOM 711 C C . VAL A 1 90 ? 8.715 12.204 -18.284 1.00 72.25 90 VAL A C 1
ATOM 713 O O . VAL A 1 90 ? 7.798 12.657 -18.965 1.00 72.25 90 VAL A O 1
ATOM 716 N N . ILE A 1 91 ? 8.596 11.096 -17.564 1.00 74.25 91 ILE A N 1
ATOM 717 C CA . ILE A 1 91 ? 7.392 10.278 -17.454 1.00 74.25 91 ILE A CA 1
ATOM 718 C C . ILE A 1 91 ? 6.976 10.256 -15.988 1.00 74.25 91 ILE A C 1
ATOM 720 O O . ILE A 1 91 ? 7.802 10.090 -15.092 1.00 74.25 91 ILE A O 1
ATOM 724 N N . ARG A 1 92 ? 5.680 10.437 -15.742 1.00 72.25 92 ARG A N 1
ATOM 725 C CA . ARG A 1 92 ? 5.084 10.240 -14.423 1.00 72.25 92 ARG A CA 1
ATOM 726 C C . ARG A 1 92 ? 4.576 8.807 -14.353 1.00 72.25 92 ARG A C 1
ATOM 728 O O . ARG A 1 92 ? 3.620 8.469 -15.039 1.00 72.25 92 ARG A O 1
ATOM 735 N N . GLU A 1 93 ? 5.225 7.987 -13.546 1.00 77.25 93 GLU A N 1
ATOM 736 C CA . GLU A 1 93 ? 4.762 6.648 -13.189 1.00 77.25 93 GLU A CA 1
ATOM 737 C C . GLU A 1 93 ? 4.071 6.693 -11.823 1.00 77.25 93 GLU A C 1
ATOM 739 O O . GLU A 1 93 ? 4.243 7.644 -11.062 1.00 77.25 93 GLU A O 1
ATOM 744 N N . GLU A 1 94 ? 3.306 5.662 -11.485 1.00 80.56 94 GLU A N 1
ATOM 745 C CA . GLU A 1 94 ? 2.834 5.449 -10.116 1.00 80.56 94 GLU A CA 1
ATOM 746 C C . GLU A 1 94 ? 3.513 4.233 -9.530 1.00 80.56 94 GLU A C 1
ATOM 748 O O . GLU A 1 94 ? 3.684 3.209 -10.193 1.00 80.56 94 GLU A O 1
ATOM 753 N N . ARG A 1 95 ? 3.843 4.329 -8.250 1.00 86.00 95 ARG A N 1
ATOM 754 C CA . ARG A 1 95 ? 4.394 3.215 -7.498 1.00 86.00 95 ARG A CA 1
ATOM 755 C C . ARG A 1 95 ? 3.498 2.913 -6.326 1.00 86.00 95 ARG A C 1
ATOM 757 O O . ARG A 1 95 ? 3.023 3.809 -5.627 1.00 86.00 95 ARG A O 1
ATOM 764 N N . LEU A 1 96 ? 3.248 1.628 -6.148 1.00 91.94 96 LEU A N 1
ATOM 765 C CA . LEU A 1 96 ? 2.369 1.132 -5.111 1.00 91.94 96 LEU A CA 1
ATOM 766 C C . LEU A 1 96 ? 3.232 0.747 -3.919 1.00 91.94 96 LEU A C 1
ATOM 768 O O . LEU A 1 96 ? 4.198 -0.002 -4.045 1.00 91.94 96 LEU A O 1
ATOM 772 N N . PHE A 1 97 ? 2.876 1.274 -2.760 1.00 94.12 97 PHE A N 1
ATOM 773 C CA . PHE A 1 97 ? 3.481 0.919 -1.493 1.00 94.12 97 PHE A CA 1
ATOM 774 C C . PHE A 1 97 ? 2.548 -0.016 -0.755 1.00 94.12 97 PHE A C 1
ATOM 776 O O . PHE A 1 97 ? 1.394 0.328 -0.501 1.00 94.12 97 PHE A O 1
ATOM 783 N N . PHE A 1 98 ? 3.076 -1.162 -0.352 1.00 97.62 98 PHE A N 1
ATOM 784 C CA . PHE A 1 98 ? 2.390 -2.113 0.507 1.00 97.62 98 PHE A CA 1
ATOM 785 C C . PHE A 1 98 ? 3.133 -2.213 1.829 1.00 97.62 98 PHE A C 1
ATOM 787 O O . PHE A 1 98 ? 4.332 -2.472 1.843 1.00 97.62 98 PHE A O 1
ATOM 794 N N . ILE A 1 99 ? 2.446 -1.992 2.946 1.00 98.25 99 ILE A N 1
ATOM 795 C CA . ILE A 1 99 ? 3.052 -2.001 4.278 1.00 98.25 99 ILE A CA 1
ATOM 796 C C . ILE A 1 99 ? 2.626 -3.261 5.020 1.00 98.25 99 ILE A C 1
ATOM 798 O O . ILE A 1 99 ? 1.436 -3.564 5.126 1.00 98.25 99 ILE A O 1
ATOM 802 N N . LYS A 1 100 ? 3.616 -3.961 5.585 1.00 98.44 100 LYS A N 1
ATOM 803 C CA . LYS A 1 100 ? 3.394 -5.059 6.522 1.00 98.44 100 LYS A CA 1
ATOM 804 C C . LYS A 1 100 ? 4.401 -5.036 7.669 1.00 98.44 100 LYS A C 1
ATOM 806 O O . LYS A 1 100 ? 5.610 -5.194 7.488 1.00 98.44 100 LYS A O 1
ATOM 811 N N . GLY A 1 101 ? 3.889 -4.887 8.882 1.00 98.00 101 GLY A N 1
ATOM 812 C CA . GLY A 1 101 ? 4.647 -4.773 10.114 1.00 98.00 101 GLY A CA 1
ATOM 813 C C . GLY A 1 101 ? 5.579 -3.566 10.082 1.00 98.00 101 GLY A C 1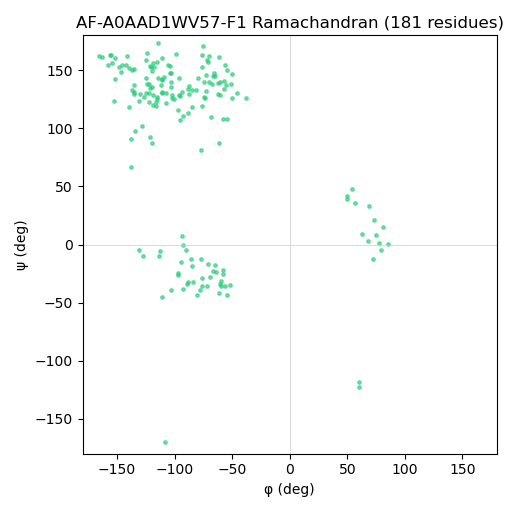
ATOM 814 O O . GLY A 1 101 ? 5.153 -2.420 9.979 1.00 98.00 101 GLY A O 1
ATOM 815 N N . LYS A 1 102 ? 6.882 -3.836 10.187 1.00 97.62 102 LYS A N 1
ATOM 816 C CA . LYS A 1 102 ? 7.937 -2.809 10.142 1.00 97.62 102 LYS A CA 1
ATOM 817 C C . LYS A 1 102 ? 8.513 -2.606 8.737 1.00 97.62 102 LYS A C 1
ATOM 819 O O . LYS A 1 102 ? 9.523 -1.922 8.590 1.00 97.62 102 LYS A O 1
ATOM 824 N N . LYS A 1 103 ? 7.920 -3.248 7.728 1.00 97.50 103 LYS A N 1
ATOM 825 C CA . LYS A 1 103 ? 8.446 -3.324 6.368 1.00 97.50 103 LYS A CA 1
ATOM 826 C C . LYS A 1 103 ? 7.460 -2.743 5.363 1.00 97.50 103 LYS A C 1
ATOM 828 O O . LYS A 1 103 ? 6.249 -2.778 5.584 1.00 97.50 103 LYS A O 1
ATOM 833 N N . PHE A 1 104 ? 7.987 -2.262 4.248 1.00 96.44 104 PHE A N 1
ATOM 834 C CA . PHE A 1 104 ? 7.208 -1.952 3.059 1.00 96.44 104 PHE A CA 1
ATOM 835 C C . PHE A 1 104 ? 7.765 -2.677 1.833 1.00 96.44 104 PHE A C 1
ATOM 837 O O . PHE A 1 104 ? 8.921 -3.099 1.810 1.00 96.44 104 PHE A O 1
ATOM 844 N N . PHE A 1 105 ? 6.917 -2.820 0.825 1.00 95.88 105 PHE A N 1
ATOM 845 C CA . PHE A 1 105 ? 7.211 -3.414 -0.468 1.00 95.88 105 PHE A CA 1
ATOM 846 C C . PHE A 1 105 ? 6.825 -2.389 -1.526 1.00 95.88 105 PHE A C 1
ATOM 848 O O . PHE A 1 105 ? 5.724 -1.831 -1.470 1.00 95.88 105 PHE A O 1
ATOM 855 N N . LEU A 1 106 ? 7.731 -2.129 -2.464 1.00 92.81 106 LEU A N 1
ATOM 856 C CA . LEU A 1 106 ? 7.422 -1.343 -3.649 1.00 92.81 106 LEU A CA 1
ATOM 857 C C . LEU A 1 106 ? 6.904 -2.281 -4.717 1.00 92.81 106 LEU A C 1
ATOM 859 O O . LEU A 1 106 ? 7.509 -3.319 -4.960 1.00 92.81 106 LEU A O 1
ATOM 863 N N . TYR A 1 107 ? 5.817 -1.901 -5.364 1.00 91.81 107 TYR A N 1
ATOM 864 C CA . TYR A 1 107 ? 5.273 -2.631 -6.490 1.00 91.81 107 TYR A CA 1
ATOM 865 C C . TYR A 1 107 ? 5.197 -1.720 -7.707 1.00 91.81 107 TYR A C 1
ATOM 867 O O . TYR A 1 107 ? 4.705 -0.588 -7.640 1.00 91.81 107 TYR A O 1
ATOM 875 N N . ASP A 1 108 ? 5.726 -2.234 -8.808 1.00 88.44 108 ASP A N 1
ATOM 876 C CA . ASP A 1 108 ? 5.711 -1.605 -10.113 1.00 88.44 108 ASP A CA 1
ATOM 877 C C . ASP A 1 108 ? 4.516 -2.135 -10.912 1.00 88.44 108 ASP A C 1
ATOM 879 O O . ASP A 1 108 ? 4.546 -3.282 -11.360 1.00 88.44 108 ASP A O 1
ATOM 883 N N . PRO A 1 109 ? 3.460 -1.335 -11.114 1.00 86.75 109 PRO A N 1
ATOM 884 C CA . PRO A 1 109 ? 2.297 -1.793 -11.858 1.00 86.75 109 PRO A CA 1
ATOM 885 C C . PRO A 1 109 ? 2.556 -1.948 -13.360 1.00 86.75 109 PRO A C 1
ATOM 887 O O . PRO A 1 109 ? 1.775 -2.614 -14.029 1.00 86.75 109 PRO A O 1
ATOM 890 N N . VAL A 1 110 ? 3.627 -1.352 -13.893 1.00 83.81 110 VAL A N 1
ATOM 891 C CA . VAL A 1 110 ? 3.981 -1.450 -15.314 1.00 83.81 110 VAL A CA 1
ATOM 892 C C . VAL A 1 110 ? 4.699 -2.766 -15.589 1.00 83.81 110 VAL A C 1
ATOM 894 O O . VAL A 1 110 ? 4.416 -3.428 -16.583 1.00 83.81 110 VAL A O 1
ATOM 897 N N . THR A 1 111 ? 5.631 -3.156 -14.715 1.00 86.50 111 THR A N 1
ATOM 898 C CA . THR A 1 111 ? 6.399 -4.403 -14.890 1.00 86.50 111 THR A CA 1
ATOM 899 C C . THR A 1 111 ? 5.801 -5.599 -14.154 1.00 86.50 111 THR A C 1
ATOM 901 O O . THR A 1 111 ? 6.183 -6.732 -14.426 1.00 86.50 111 THR A O 1
ATOM 904 N N . GLY A 1 112 ? 4.878 -5.361 -13.222 1.00 89.12 112 GLY A N 1
ATOM 905 C CA . GLY A 1 112 ? 4.276 -6.386 -12.375 1.00 89.12 112 GLY A CA 1
ATOM 906 C C . GLY A 1 112 ? 5.187 -6.891 -11.252 1.00 89.12 112 GLY A C 1
ATOM 907 O O . GLY A 1 112 ? 4.833 -7.857 -10.579 1.00 89.12 112 GLY A O 1
ATOM 908 N N . ASN A 1 113 ? 6.347 -6.261 -11.040 1.00 90.25 113 ASN A N 1
ATOM 909 C CA . ASN A 1 113 ? 7.363 -6.718 -10.094 1.00 90.25 113 ASN A CA 1
ATOM 910 C C . ASN A 1 113 ? 7.262 -6.018 -8.735 1.00 90.25 113 ASN A C 1
ATOM 912 O O . ASN A 1 113 ? 7.034 -4.808 -8.650 1.00 90.25 113 ASN A O 1
ATOM 916 N N . SER A 1 114 ? 7.537 -6.769 -7.668 1.00 93.25 114 SER A N 1
ATOM 917 C CA . SER A 1 114 ? 7.727 -6.236 -6.318 1.00 93.25 114 SER A CA 1
ATOM 918 C C . SER A 1 114 ? 9.204 -6.171 -5.925 1.00 93.25 114 SER A C 1
ATOM 920 O O . SER A 1 114 ? 9.973 -7.077 -6.249 1.00 93.25 114 SER A O 1
ATOM 922 N N . SER A 1 115 ? 9.585 -5.181 -5.123 1.00 93.12 115 SER A N 1
ATOM 923 C CA . SER A 1 115 ? 10.876 -5.179 -4.435 1.00 93.12 115 SER A CA 1
ATOM 924 C C . SER A 1 115 ? 10.934 -6.235 -3.327 1.00 93.12 115 SER A C 1
ATOM 926 O O . SER A 1 115 ? 9.913 -6.638 -2.766 1.00 93.12 115 SER A O 1
ATOM 928 N N . SER A 1 116 ? 12.150 -6.575 -2.898 1.00 93.94 116 SER A N 1
ATOM 929 C CA . SER A 1 116 ? 12.372 -7.164 -1.572 1.00 93.94 116 SER A CA 1
ATOM 930 C C . SER A 1 116 ? 11.806 -6.256 -0.464 1.00 93.94 116 SER A C 1
ATOM 932 O O . SER A 1 116 ? 11.705 -5.038 -0.663 1.00 93.94 116 SER A O 1
ATOM 934 N N . PRO A 1 117 ? 11.444 -6.805 0.712 1.00 95.88 117 PRO A N 1
ATOM 935 C CA . PRO A 1 117 ? 10.953 -6.004 1.828 1.00 95.88 117 PRO A CA 1
ATOM 936 C C . PRO A 1 117 ? 12.006 -5.013 2.325 1.00 95.88 117 PRO A C 1
ATOM 938 O O . PRO A 1 117 ? 13.113 -5.410 2.685 1.00 95.88 117 PRO A O 1
ATOM 941 N N . GLN A 1 118 ? 11.617 -3.750 2.453 1.00 94.69 118 GLN A N 1
ATOM 942 C CA . GLN A 1 118 ? 12.462 -2.665 2.945 1.00 94.69 118 GLN A CA 1
ATOM 943 C C . GLN A 1 118 ? 12.016 -2.218 4.339 1.00 94.69 118 GLN A C 1
ATOM 945 O O . GLN A 1 118 ? 10.825 -2.222 4.649 1.00 94.69 118 GLN A O 1
ATOM 950 N N . SER A 1 119 ? 12.959 -1.839 5.202 1.00 95.62 119 SER A N 1
ATOM 951 C CA . SER A 1 119 ? 12.667 -1.380 6.566 1.00 95.62 119 SER A CA 1
ATOM 952 C C . SER A 1 119 ? 12.092 0.035 6.560 1.00 95.62 119 SER A C 1
ATOM 954 O O . SER A 1 119 ? 12.703 0.959 6.025 1.00 95.62 119 SER A O 1
ATOM 956 N N . LEU A 1 120 ? 10.937 0.230 7.202 1.00 94.69 120 LEU A N 1
ATOM 957 C CA . LEU A 1 120 ? 10.340 1.559 7.357 1.00 94.69 120 LEU A CA 1
ATOM 958 C C . LEU A 1 120 ? 11.254 2.499 8.148 1.00 94.69 120 LEU A C 1
ATOM 960 O O . LEU A 1 120 ? 11.384 3.658 7.788 1.00 94.69 120 LEU A O 1
ATOM 964 N N . GLN A 1 121 ? 11.892 2.016 9.218 1.00 94.19 121 GLN A N 1
ATOM 965 C CA . GLN A 1 121 ? 12.685 2.871 10.110 1.00 94.19 121 GLN A CA 1
ATOM 966 C C . GLN A 1 121 ? 14.045 3.258 9.520 1.00 94.19 121 GLN A C 1
ATOM 968 O O . GLN A 1 121 ? 14.553 4.326 9.845 1.00 94.19 121 GLN A O 1
ATOM 973 N N . GLU A 1 122 ? 14.619 2.414 8.660 1.00 93.00 122 GLU A N 1
ATOM 974 C CA . GLU A 1 122 ? 15.876 2.721 7.960 1.00 93.00 122 GLU A CA 1
ATOM 975 C C . GLU A 1 122 ? 15.659 3.713 6.817 1.00 93.00 122 GLU A C 1
ATOM 977 O O . GLU A 1 122 ? 16.504 4.566 6.567 1.00 93.00 122 GLU A O 1
ATOM 982 N N . ASN A 1 123 ? 14.520 3.613 6.129 1.00 92.12 123 ASN A N 1
ATOM 983 C CA . ASN A 1 123 ? 14.222 4.451 4.973 1.00 92.12 123 ASN A CA 1
ATOM 984 C C . ASN A 1 123 ? 13.527 5.762 5.364 1.00 92.12 123 ASN A C 1
ATOM 986 O O . ASN A 1 123 ? 13.750 6.792 4.724 1.00 92.12 123 ASN A O 1
ATOM 990 N N . TRP A 1 124 ? 12.694 5.739 6.410 1.00 91.19 124 TRP A N 1
ATOM 991 C CA . TRP A 1 124 ? 11.893 6.876 6.864 1.00 91.19 124 TRP A CA 1
ATOM 992 C C . TRP A 1 124 ? 12.261 7.265 8.298 1.00 91.19 124 TRP A C 1
ATOM 994 O O . TRP A 1 124 ? 11.666 6.803 9.278 1.00 91.19 124 TRP A O 1
ATOM 1004 N N . VAL A 1 125 ? 13.275 8.123 8.423 1.00 88.56 125 VAL A N 1
ATOM 1005 C CA . VAL A 1 125 ? 13.887 8.478 9.710 1.00 88.56 125 VAL A CA 1
ATOM 1006 C C . VAL A 1 125 ? 12.856 9.110 10.642 1.00 88.56 125 VAL A C 1
ATOM 1008 O O . VAL A 1 125 ? 12.156 10.060 10.289 1.00 88.56 125 VAL A O 1
ATOM 1011 N N . GLY A 1 126 ? 12.779 8.580 11.864 1.00 90.44 126 GLY A N 1
ATOM 1012 C CA . GLY A 1 126 ? 11.888 9.081 12.913 1.00 90.44 126 GLY A CA 1
ATOM 1013 C C . GLY A 1 126 ? 10.464 8.524 12.873 1.00 90.44 126 GLY A C 1
ATOM 1014 O O . GLY A 1 126 ? 9.671 8.867 13.755 1.00 90.44 126 GLY A O 1
ATOM 1015 N N . ILE A 1 127 ? 10.139 7.641 11.919 1.00 93.00 127 ILE A N 1
ATOM 1016 C CA . ILE A 1 127 ? 8.802 7.055 11.820 1.00 93.00 127 ILE A CA 1
ATOM 1017 C C . ILE A 1 127 ? 8.375 6.324 13.094 1.00 93.00 127 ILE A C 1
ATOM 1019 O O . ILE A 1 127 ? 9.098 5.512 13.679 1.00 93.00 127 ILE A O 1
ATOM 1023 N N . LYS A 1 128 ? 7.141 6.596 13.510 1.00 94.38 128 LYS A N 1
ATOM 1024 C CA . LYS A 1 128 ? 6.440 5.906 14.587 1.00 94.38 128 LYS A CA 1
ATOM 1025 C C . LYS A 1 128 ? 5.598 4.772 14.022 1.00 94.38 128 LYS A C 1
ATOM 1027 O O . LYS A 1 128 ? 4.833 4.962 13.081 1.00 94.38 128 LYS A O 1
ATOM 1032 N N . LEU A 1 129 ? 5.739 3.606 14.639 1.00 95.06 129 LEU A N 1
ATOM 1033 C CA . LEU A 1 129 ? 5.014 2.376 14.336 1.00 95.06 129 LEU A CA 1
ATOM 1034 C C . LEU A 1 129 ? 4.041 2.048 15.491 1.00 95.06 129 LEU A C 1
ATOM 1036 O O . LEU A 1 129 ? 4.254 2.528 16.608 1.00 95.06 129 LEU A O 1
ATOM 1040 N N . PRO A 1 130 ? 3.005 1.214 15.278 1.00 96.56 130 PRO A N 1
ATOM 1041 C CA . PRO A 1 130 ? 2.624 0.591 14.009 1.00 96.56 130 PRO A CA 1
ATOM 1042 C C . PRO A 1 130 ? 1.929 1.573 13.060 1.00 96.56 130 PRO A C 1
ATOM 1044 O O . PRO A 1 130 ? 1.264 2.509 13.508 1.00 96.56 130 PRO A O 1
ATOM 1047 N N . ILE A 1 131 ? 2.058 1.309 11.759 1.00 97.38 131 ILE A N 1
ATOM 1048 C CA . ILE A 1 131 ? 1.195 1.902 10.734 1.00 97.38 131 ILE A CA 1
ATOM 1049 C C . ILE A 1 131 ? -0.039 1.012 10.589 1.00 97.38 131 ILE A C 1
ATOM 1051 O O . ILE A 1 131 ? 0.079 -0.208 10.603 1.00 97.38 131 ILE A O 1
ATOM 1055 N N . THR A 1 132 ? -1.213 1.627 10.510 1.00 96.88 132 THR A N 1
ATOM 1056 C CA . THR A 1 132 ? -2.522 0.959 10.444 1.00 96.88 132 THR A CA 1
ATOM 1057 C C . THR A 1 132 ? -3.375 1.428 9.268 1.00 96.88 132 THR A C 1
ATOM 1059 O O . THR A 1 132 ? -4.449 0.886 9.044 1.00 96.88 132 THR A O 1
ATOM 1062 N N . ALA A 1 133 ? -2.958 2.494 8.586 1.00 96.75 133 ALA A N 1
ATOM 1063 C CA . ALA A 1 133 ? -3.507 2.946 7.315 1.00 96.75 133 ALA A CA 1
ATOM 1064 C C . ALA A 1 133 ? -2.510 3.909 6.654 1.00 96.75 133 ALA A C 1
ATOM 1066 O O . ALA A 1 133 ? -1.631 4.471 7.315 1.00 96.75 133 ALA A O 1
ATOM 1067 N N . ALA A 1 134 ? -2.655 4.121 5.353 1.00 95.31 134 ALA A N 1
ATOM 1068 C CA . ALA A 1 134 ? -1.886 5.107 4.614 1.00 95.31 134 ALA A CA 1
ATOM 1069 C C . ALA A 1 134 ? -2.746 5.712 3.506 1.00 95.31 134 ALA A C 1
ATOM 1071 O O . ALA A 1 134 ? -3.693 5.084 3.038 1.00 95.31 134 ALA A O 1
ATOM 1072 N N . LEU A 1 135 ? -2.420 6.934 3.099 1.00 90.19 135 LEU A N 1
ATOM 1073 C CA . LEU A 1 135 ? -3.005 7.574 1.927 1.00 90.19 135 LEU A CA 1
ATOM 1074 C C . LEU A 1 135 ? -2.048 8.615 1.350 1.00 90.19 135 LEU A C 1
ATOM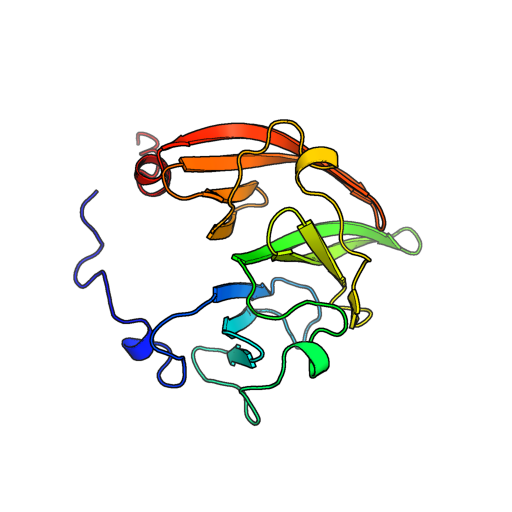 1076 O O . LEU A 1 135 ? -1.219 9.172 2.070 1.00 90.19 135 LEU A O 1
ATOM 1080 N N . SER A 1 136 ? -2.206 8.904 0.061 1.00 86.50 136 SER A N 1
ATOM 1081 C CA . SER A 1 136 ? -1.561 10.042 -0.594 1.00 86.50 136 SER A CA 1
ATOM 1082 C C . SER A 1 136 ? -2.614 11.086 -0.962 1.00 86.50 136 SER A C 1
ATOM 1084 O O . SER A 1 136 ? -3.661 10.752 -1.521 1.00 86.50 136 SER A O 1
ATOM 1086 N N . LEU A 1 137 ? -2.363 12.350 -0.618 1.00 80.25 137 LEU A N 1
ATOM 1087 C CA . LEU A 1 137 ? -3.209 13.495 -0.967 1.00 80.25 137 LEU A CA 1
ATOM 1088 C C . LEU A 1 137 ? -2.328 14.596 -1.544 1.00 80.25 137 LEU A C 1
ATOM 1090 O O . LEU A 1 137 ? -1.411 15.051 -0.873 1.00 80.25 137 LEU A O 1
ATOM 1094 N N . LYS A 1 138 ? -2.613 15.055 -2.769 1.00 77.31 138 LYS A N 1
ATOM 1095 C CA . LYS A 1 138 ? -1.829 16.115 -3.441 1.00 77.31 138 LYS A CA 1
ATOM 1096 C C . LYS A 1 138 ? -0.308 15.847 -3.413 1.00 77.31 138 LYS A C 1
ATOM 1098 O O . LYS A 1 138 ? 0.477 16.769 -3.226 1.00 77.31 138 LYS A O 1
ATOM 1103 N N . ASN A 1 139 ? 0.090 14.586 -3.597 1.00 74.25 139 ASN A N 1
ATOM 1104 C CA . ASN A 1 139 ? 1.473 14.086 -3.519 1.00 74.25 139 ASN A CA 1
ATOM 1105 C C . ASN A 1 139 ? 2.113 14.108 -2.114 1.00 74.25 139 ASN A C 1
ATOM 1107 O O . ASN A 1 139 ? 3.279 13.736 -1.978 1.00 74.25 139 ASN A O 1
ATOM 1111 N N . GLU A 1 140 ? 1.383 14.501 -1.069 1.00 82.94 140 GLU A N 1
ATOM 1112 C CA . GLU A 1 140 ? 1.803 14.321 0.319 1.00 82.94 140 GLU A CA 1
ATOM 1113 C C . GLU A 1 140 ? 1.410 12.922 0.804 1.00 82.94 140 GLU A C 1
ATOM 1115 O O . GLU A 1 140 ? 0.266 12.492 0.645 1.00 82.94 140 GLU A O 1
ATOM 1120 N N . MET A 1 141 ? 2.346 12.230 1.451 1.00 88.81 141 MET A N 1
ATOM 1121 C CA . MET A 1 141 ? 2.120 10.894 1.999 1.00 88.81 141 MET A CA 1
ATOM 1122 C C . MET A 1 141 ? 1.754 10.987 3.480 1.00 88.81 141 MET A C 1
ATOM 1124 O O . MET A 1 141 ? 2.473 11.597 4.275 1.00 88.81 141 MET A O 1
ATOM 1128 N N . PHE A 1 142 ? 0.655 10.341 3.855 1.00 92.38 142 PHE A N 1
ATOM 1129 C CA . PHE A 1 142 ? 0.141 10.292 5.217 1.00 92.38 142 PHE A CA 1
ATOM 1130 C C . PHE A 1 142 ? 0.174 8.855 5.714 1.00 92.38 142 PHE A C 1
ATOM 1132 O O . PHE A 1 142 ? -0.511 7.989 5.172 1.00 92.38 142 PHE A O 1
ATOM 1139 N N . LEU A 1 143 ? 0.932 8.612 6.779 1.00 94.88 143 LEU A N 1
ATOM 1140 C CA . LEU A 1 143 ? 0.975 7.325 7.463 1.00 94.88 143 LEU A CA 1
ATOM 1141 C C . LEU A 1 143 ? 0.257 7.441 8.798 1.00 94.88 143 LEU A C 1
ATOM 1143 O O . LEU A 1 143 ? 0.604 8.265 9.649 1.00 94.88 143 LEU A O 1
ATOM 1147 N N . ILE A 1 144 ? -0.762 6.616 8.975 1.00 96.06 144 ILE A N 1
ATOM 1148 C CA . ILE A 1 144 ? -1.665 6.659 10.116 1.00 96.06 144 ILE A CA 1
ATOM 1149 C C . ILE A 1 144 ? -1.267 5.549 11.080 1.00 96.06 144 ILE A C 1
ATOM 1151 O O . ILE A 1 144 ? -1.139 4.395 10.685 1.00 96.06 144 ILE A O 1
ATOM 1155 N N . GLY A 1 145 ? -1.080 5.901 12.348 1.00 94.88 145 GLY A N 1
ATOM 1156 C CA . GLY A 1 145 ? -1.010 4.955 13.457 1.00 94.88 145 GLY A CA 1
ATOM 1157 C C . GLY A 1 145 ? -2.263 5.043 14.330 1.00 94.88 145 GLY A C 1
ATOM 1158 O O . GLY A 1 145 ? -3.220 5.746 14.017 1.00 94.88 145 GLY A O 1
ATOM 1159 N N . LYS A 1 146 ? -2.241 4.388 15.495 1.00 91.62 146 LYS A N 1
ATOM 1160 C CA . LYS A 1 146 ? -3.434 4.255 16.360 1.00 91.62 146 LYS A CA 1
ATOM 1161 C C . LYS A 1 146 ? -4.045 5.577 16.849 1.00 91.62 146 LYS A C 1
ATOM 1163 O O . LYS A 1 146 ? -5.250 5.648 17.048 1.00 91.62 146 LYS A O 1
ATOM 1168 N N . LYS A 1 147 ? -3.219 6.591 17.132 1.00 91.38 147 LYS A N 1
ATOM 1169 C CA . LYS A 1 147 ? -3.659 7.879 17.719 1.00 91.38 147 LYS A CA 1
ATOM 1170 C C . LYS A 1 147 ? -3.128 9.104 16.980 1.00 91.38 147 LYS A C 1
ATOM 1172 O O . LYS A 1 147 ? -3.449 10.237 17.337 1.00 91.38 147 LYS A O 1
ATOM 1177 N N . THR A 1 148 ? -2.280 8.895 15.983 1.00 93.31 148 THR A N 1
ATOM 1178 C CA . THR A 1 148 ? -1.529 9.956 15.312 1.00 93.31 148 THR A CA 1
ATOM 1179 C C . THR A 1 148 ? -1.425 9.661 13.832 1.00 93.31 148 THR A C 1
ATOM 1181 O O . THR A 1 148 ? -1.396 8.496 13.442 1.00 93.31 148 THR A O 1
ATOM 1184 N N . PHE A 1 149 ? -1.263 10.703 13.031 1.00 94.75 149 PHE A N 1
ATOM 1185 C CA . PHE A 1 149 ? -0.770 10.573 11.667 1.00 94.75 149 PHE A CA 1
ATOM 1186 C C . PHE A 1 149 ? 0.578 11.276 11.529 1.00 94.75 149 PHE A C 1
ATOM 1188 O O . PHE A 1 149 ? 0.927 12.164 12.314 1.00 94.75 149 PHE A O 1
ATOM 1195 N N . GLN A 1 150 ? 1.332 10.849 10.528 1.00 93.88 150 GLN A N 1
ATOM 1196 C CA . GLN A 1 150 ? 2.641 11.371 10.179 1.00 93.88 150 GLN A CA 1
ATOM 1197 C C . GLN A 1 150 ? 2.624 11.749 8.702 1.00 93.88 150 GLN A C 1
ATOM 1199 O O . GLN A 1 150 ? 2.264 10.920 7.867 1.00 93.88 150 GLN A O 1
ATOM 1204 N N . LYS A 1 151 ? 3.002 12.987 8.387 1.00 92.38 151 LYS A N 1
ATOM 1205 C CA . LYS A 1 151 ? 3.284 13.409 7.017 1.00 92.38 151 LYS A CA 1
ATOM 1206 C C . LYS A 1 151 ? 4.737 13.114 6.697 1.00 92.38 151 LYS A C 1
ATOM 1208 O O . LYS A 1 151 ? 5.626 13.518 7.453 1.00 92.38 151 LYS A O 1
ATOM 1213 N N . ILE A 1 152 ? 4.970 12.458 5.572 1.00 88.31 152 ILE A N 1
ATOM 1214 C CA . ILE A 1 152 ? 6.314 12.176 5.081 1.00 88.31 152 ILE A CA 1
ATOM 1215 C C . ILE A 1 152 ? 6.655 13.181 3.990 1.00 88.31 152 ILE A C 1
ATOM 1217 O O . ILE A 1 152 ? 5.933 13.295 3.000 1.00 88.31 152 ILE A O 1
ATOM 1221 N N . LEU A 1 153 ? 7.779 13.874 4.161 1.00 81.19 153 LEU A N 1
ATOM 1222 C CA . LEU A 1 153 ? 8.431 14.574 3.065 1.00 81.19 153 LEU A CA 1
ATOM 1223 C C . LEU A 1 153 ? 9.386 13.592 2.397 1.00 81.19 153 LEU A C 1
ATOM 1225 O O . LEU A 1 153 ? 10.362 13.149 3.006 1.00 81.19 153 LEU A O 1
ATOM 1229 N N . LEU A 1 154 ? 9.072 13.231 1.158 1.00 76.31 154 LEU A N 1
ATOM 1230 C CA . LEU A 1 154 ? 9.929 12.381 0.347 1.00 76.31 154 LEU A CA 1
ATOM 1231 C C . LEU A 1 154 ? 11.142 13.192 -0.119 1.00 76.31 154 LEU A C 1
ATOM 1233 O O . LEU A 1 154 ? 10.983 14.272 -0.681 1.00 76.31 154 LEU A O 1
ATOM 1237 N N . LEU A 1 155 ? 12.338 12.675 0.141 1.00 61.41 155 LEU A N 1
ATOM 1238 C CA . LEU A 1 155 ? 13.606 13.338 -0.170 1.00 61.41 155 LEU A CA 1
ATOM 1239 C C . LEU A 1 155 ? 14.261 12.738 -1.410 1.00 61.41 155 LEU A C 1
ATOM 1241 O O . LEU A 1 155 ? 14.783 13.466 -2.248 1.00 61.41 155 LEU A O 1
ATOM 1245 N N . THR A 1 156 ? 14.185 11.414 -1.542 1.00 67.25 156 THR A N 1
ATOM 1246 C CA . THR A 1 156 ? 14.743 10.687 -2.681 1.00 67.25 156 THR A CA 1
ATOM 1247 C C . THR A 1 156 ? 13.759 9.633 -3.135 1.00 67.25 156 THR A C 1
ATOM 1249 O O . THR A 1 156 ? 13.257 8.853 -2.323 1.00 67.25 156 THR A O 1
ATOM 1252 N N . TYR A 1 157 ? 13.536 9.593 -4.445 1.00 71.12 157 TYR A N 1
ATOM 1253 C CA . TYR A 1 157 ? 12.747 8.566 -5.098 1.00 71.12 157 TYR A CA 1
ATOM 1254 C C . TYR A 1 157 ? 13.476 8.068 -6.344 1.00 71.12 157 TYR A C 1
ATOM 1256 O O . TYR A 1 157 ? 13.432 8.702 -7.395 1.00 71.12 157 TYR A O 1
ATOM 1264 N N . THR A 1 158 ? 14.186 6.954 -6.216 1.00 66.00 158 THR A N 1
ATOM 1265 C CA . THR A 1 158 ? 14.748 6.222 -7.356 1.00 66.00 158 THR A CA 1
ATOM 1266 C C . THR A 1 158 ? 14.085 4.855 -7.458 1.00 66.00 158 THR A C 1
ATOM 1268 O O . THR A 1 158 ? 13.316 4.463 -6.582 1.00 66.00 158 THR A O 1
ATOM 1271 N N . GLN A 1 159 ? 14.390 4.117 -8.527 1.00 62.34 159 GLN A N 1
ATOM 1272 C CA . GLN A 1 159 ? 13.884 2.758 -8.726 1.00 62.34 159 GLN A CA 1
ATOM 1273 C C . GLN A 1 159 ? 14.143 1.848 -7.509 1.00 62.34 159 GLN A C 1
ATOM 1275 O O . GLN A 1 159 ? 13.282 1.046 -7.155 1.00 62.34 159 GLN A O 1
ATOM 1280 N N . ASP A 1 160 ? 15.278 2.044 -6.829 1.00 59.66 160 ASP A N 1
ATOM 1281 C CA . ASP A 1 160 ? 15.737 1.150 -5.760 1.00 59.66 160 ASP A CA 1
ATOM 1282 C C . ASP A 1 160 ? 15.745 1.795 -4.369 1.00 59.66 160 ASP A C 1
ATOM 1284 O O . ASP A 1 160 ? 15.974 1.105 -3.377 1.00 59.66 160 ASP A O 1
ATOM 1288 N N . ARG A 1 161 ? 15.549 3.117 -4.265 1.00 67.88 161 ARG A N 1
ATOM 1289 C CA . ARG A 1 161 ? 15.667 3.839 -2.993 1.00 67.88 161 ARG A CA 1
ATOM 1290 C C . ARG A 1 161 ? 14.529 4.817 -2.790 1.00 67.88 161 ARG A C 1
ATOM 1292 O O . ARG A 1 161 ? 14.278 5.688 -3.622 1.00 67.88 161 ARG A O 1
ATOM 1299 N N . VAL A 1 162 ? 13.913 4.724 -1.618 1.00 79.88 162 VAL A N 1
ATOM 1300 C CA . VAL A 1 162 ? 12.863 5.640 -1.179 1.00 79.88 162 VAL A CA 1
ATOM 1301 C C . VAL A 1 162 ? 13.241 6.162 0.192 1.00 79.88 162 VAL A C 1
ATOM 1303 O O . VAL A 1 162 ? 13.038 5.478 1.187 1.00 79.88 162 VAL A O 1
ATOM 1306 N N . PHE A 1 163 ? 13.747 7.389 0.249 1.00 83.50 163 PHE A N 1
ATOM 1307 C CA . PHE A 1 163 ? 14.093 8.036 1.512 1.00 83.50 163 PHE A CA 1
ATOM 1308 C C . PHE A 1 163 ? 13.168 9.206 1.785 1.00 83.50 163 PHE A C 1
ATOM 1310 O O . PHE A 1 163 ? 12.868 10.005 0.896 1.00 83.50 163 PHE A O 1
ATOM 1317 N N . GLY A 1 164 ? 12.737 9.324 3.033 1.00 83.44 164 GLY A N 1
ATOM 1318 C CA . GLY A 1 164 ? 11.884 10.413 3.476 1.00 83.44 164 GLY A CA 1
ATOM 1319 C C . GLY A 1 164 ? 12.083 10.710 4.951 1.00 83.44 164 GLY A C 1
ATOM 1320 O O . GLY A 1 164 ? 12.570 9.872 5.704 1.00 83.44 164 GLY A O 1
ATOM 1321 N N . ASN A 1 165 ? 11.676 11.902 5.366 1.00 85.38 165 ASN A N 1
ATOM 1322 C CA . ASN A 1 165 ? 11.675 12.300 6.769 1.00 85.38 165 ASN A CA 1
ATOM 1323 C C . ASN A 1 165 ? 10.252 12.598 7.230 1.00 85.38 165 ASN A C 1
ATOM 1325 O O . ASN A 1 165 ? 9.401 13.024 6.441 1.00 85.38 165 ASN A O 1
ATOM 1329 N N . ILE A 1 166 ? 9.999 12.423 8.529 1.00 88.19 166 ILE A N 1
ATOM 1330 C CA . ILE A 1 166 ? 8.753 12.898 9.130 1.00 88.19 166 ILE A CA 1
ATOM 1331 C C . ILE A 1 166 ? 8.773 14.425 9.116 1.00 88.19 166 ILE A C 1
ATOM 1333 O O . ILE A 1 166 ? 9.528 15.055 9.851 1.00 88.19 166 ILE A O 1
ATOM 1337 N N . HIS A 1 167 ? 7.934 15.020 8.274 1.00 86.50 167 HIS A N 1
ATOM 1338 C CA . HIS A 1 167 ? 7.796 16.470 8.179 1.00 86.50 167 HIS A CA 1
ATOM 1339 C C . HIS A 1 167 ? 6.831 17.017 9.232 1.00 86.50 167 HIS A C 1
ATOM 1341 O O . HIS A 1 167 ? 6.995 18.125 9.734 1.00 86.50 167 HIS A O 1
ATOM 1347 N N . GLN A 1 168 ? 5.817 16.228 9.588 1.00 90.00 168 GLN A N 1
ATOM 1348 C CA . GLN A 1 168 ? 4.834 16.602 10.594 1.00 90.00 168 GLN A CA 1
ATOM 1349 C C . GLN A 1 168 ? 4.269 15.361 11.273 1.00 90.00 168 GLN A C 1
ATOM 1351 O O . GLN A 1 168 ? 3.984 14.363 10.617 1.00 90.00 168 GLN A O 1
ATOM 1356 N N . GLN A 1 169 ? 4.030 15.453 12.577 1.00 91.88 169 GLN A N 1
ATOM 1357 C CA . GLN A 1 169 ? 3.294 14.453 13.338 1.00 91.88 169 GLN A CA 1
ATOM 1358 C C . GLN A 1 169 ? 2.216 15.148 14.167 1.00 91.88 169 GLN A C 1
ATOM 1360 O O . GLN A 1 169 ? 2.488 16.118 14.871 1.00 91.88 169 GLN A O 1
ATOM 1365 N N . LYS A 1 170 ? 0.983 14.658 14.065 1.00 92.12 170 LYS A N 1
ATOM 1366 C CA . LYS A 1 170 ? -0.206 15.265 14.678 1.00 92.12 170 LYS A CA 1
ATOM 1367 C C . LYS A 1 170 ? -1.142 14.177 15.212 1.00 92.12 170 LYS A C 1
ATOM 1369 O O . LYS A 1 170 ? -1.025 13.007 14.838 1.00 92.12 170 LYS A O 1
ATOM 1374 N N . LYS A 1 171 ? -2.071 14.540 16.102 1.00 91.69 171 LYS A N 1
ATOM 1375 C CA . LYS A 1 171 ? -3.132 13.625 16.569 1.00 91.69 171 LYS A CA 1
ATOM 1376 C C . LYS A 1 171 ? -4.061 13.275 15.407 1.00 91.69 171 LYS A C 1
ATOM 1378 O O . LYS A 1 171 ? -4.283 14.107 14.534 1.00 91.69 171 LYS A O 1
ATOM 1383 N N . ILE A 1 172 ? -4.620 12.065 15.404 1.00 87.81 172 ILE A N 1
ATOM 1384 C CA . ILE A 1 172 ? -5.447 11.590 14.284 1.00 87.81 172 ILE A CA 1
ATOM 1385 C C . ILE A 1 172 ? -6.685 12.465 14.047 1.00 87.81 172 ILE A C 1
ATOM 1387 O O . ILE A 1 172 ? -7.020 12.742 12.902 1.00 87.81 172 ILE A O 1
ATOM 1391 N N . ASP A 1 173 ? -7.280 13.019 15.104 1.00 85.19 173 ASP A N 1
ATOM 1392 C CA . ASP A 1 173 ? -8.444 13.913 14.997 1.00 85.19 173 ASP A CA 1
ATOM 1393 C C . ASP A 1 173 ? -8.122 15.214 14.242 1.00 85.19 173 ASP A C 1
ATOM 1395 O O . ASP A 1 173 ? -8.997 15.828 13.633 1.00 85.19 173 ASP A O 1
ATOM 1399 N N . GLN A 1 174 ? -6.845 15.613 14.218 1.00 85.50 174 GLN A N 1
ATOM 1400 C CA . GLN A 1 174 ? -6.375 16.772 13.458 1.00 85.50 174 GLN A CA 1
ATOM 1401 C C . GLN A 1 174 ? -6.246 16.479 11.956 1.00 85.50 174 GLN A C 1
ATOM 1403 O O . GLN A 1 174 ? -6.087 17.417 11.187 1.00 85.50 174 GLN A O 1
ATOM 1408 N N . LEU A 1 175 ? -6.311 15.211 11.524 1.00 78.69 175 LEU A N 1
ATOM 1409 C CA . LEU A 1 175 ? -6.374 14.851 10.102 1.00 78.69 175 LEU A CA 1
ATOM 1410 C C . LEU A 1 175 ? -7.742 15.210 9.509 1.00 78.69 175 LEU A C 1
ATOM 1412 O O . LEU A 1 175 ? -7.839 15.609 8.354 1.00 78.69 175 LEU A O 1
ATOM 1416 N N . LEU A 1 176 ? -8.798 15.062 10.314 1.00 68.56 176 LEU A N 1
ATOM 1417 C CA . LEU A 1 176 ? -10.185 15.342 9.930 1.00 68.56 176 LEU A CA 1
ATOM 1418 C C . LEU A 1 176 ? -10.555 16.818 10.104 1.00 68.56 176 LEU A C 1
ATOM 1420 O O . LEU A 1 176 ? -11.532 17.295 9.525 1.00 68.56 176 LEU A O 1
ATOM 1424 N N . ALA A 1 177 ? -9.771 17.551 10.892 1.00 65.94 177 ALA A N 1
ATOM 1425 C CA . ALA A 1 177 ? -9.816 18.998 10.928 1.00 65.94 177 ALA A CA 1
ATOM 1426 C C . ALA A 1 177 ? -9.088 19.541 9.690 1.00 65.94 177 ALA A C 1
ATOM 1428 O O . ALA A 1 177 ? -7.917 19.903 9.767 1.00 65.94 177 ALA A O 1
ATOM 1429 N N . CYS A 1 178 ? -9.760 19.588 8.533 1.00 53.19 178 CYS A N 1
ATOM 1430 C CA . CYS A 1 178 ? -9.291 20.453 7.451 1.00 53.19 178 CYS A CA 1
ATOM 1431 C C . CYS A 1 178 ? -9.055 21.848 8.037 1.00 53.19 178 CYS A C 1
ATOM 1433 O O . CYS A 1 178 ? -9.948 22.415 8.670 1.00 53.19 178 CYS A O 1
ATOM 1435 N N . GLU A 1 179 ? -7.847 22.374 7.841 1.00 47.66 179 GLU A N 1
ATOM 1436 C CA . GLU A 1 179 ? -7.539 23.775 8.081 1.00 47.66 179 GLU A CA 1
ATOM 1437 C C . GLU A 1 179 ? -8.548 24.580 7.263 1.00 47.66 179 GLU A C 1
ATOM 1439 O O . GL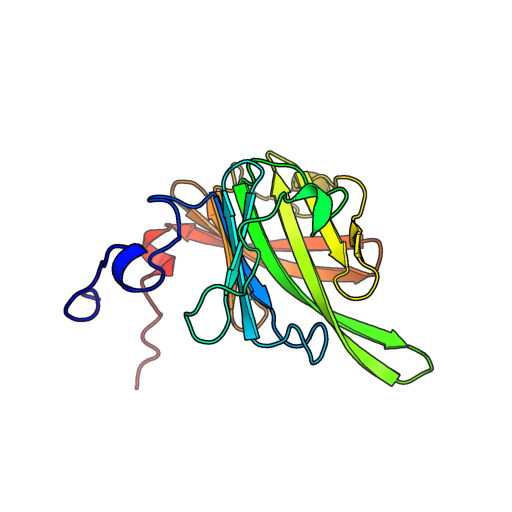U A 1 179 ? -8.523 24.576 6.033 1.00 47.66 179 GLU A O 1
ATOM 1444 N N . SER A 1 180 ? -9.500 25.208 7.952 1.00 38.88 180 SER A N 1
ATOM 1445 C CA . SER A 1 180 ? -10.299 26.281 7.392 1.00 38.88 180 SER A CA 1
ATOM 1446 C C . SER A 1 180 ? -9.315 27.388 7.033 1.00 38.88 180 SER A C 1
ATOM 1448 O O . SER A 1 180 ? -9.008 28.250 7.861 1.00 38.88 180 SER A O 1
ATOM 1450 N N . THR A 1 181 ? -8.746 27.336 5.831 1.00 36.69 181 THR A N 1
ATOM 1451 C CA . THR A 1 181 ? -8.156 28.520 5.229 1.00 36.69 181 THR A CA 1
ATOM 1452 C C . THR A 1 181 ? -9.277 29.536 5.170 1.00 36.69 181 THR A C 1
ATOM 1454 O O . THR A 1 181 ? -10.271 29.347 4.468 1.00 36.69 181 THR A O 1
ATOM 1457 N N . LYS A 1 182 ? -9.127 30.526 6.049 1.00 37.06 182 LYS A N 1
ATOM 1458 C CA . LYS A 1 182 ? -9.901 31.753 6.136 1.00 37.06 182 LYS A CA 1
ATOM 1459 C C . LYS A 1 182 ? -10.218 32.236 4.719 1.00 37.06 182 LYS A C 1
ATOM 1461 O O . LYS A 1 182 ? -9.300 32.344 3.905 1.00 37.06 182 LYS A O 1
ATOM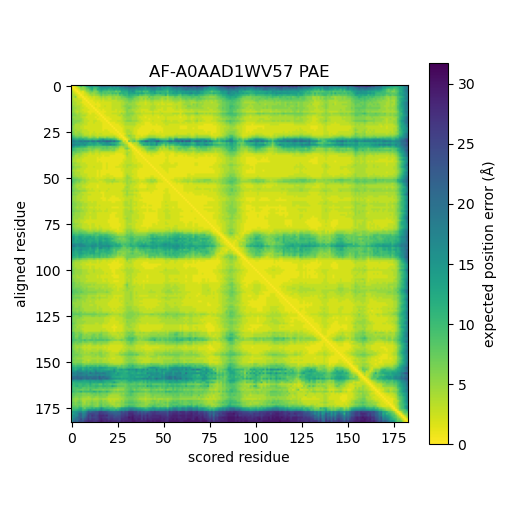 1466 N N . ALA A 1 183 ? -11.504 32.447 4.456 1.00 35.00 183 ALA A N 1
ATOM 1467 C CA . ALA A 1 183 ? -11.928 33.386 3.428 1.00 35.00 183 ALA A CA 1
ATOM 1468 C C . ALA A 1 183 ? -11.556 34.805 3.876 1.00 35.00 183 ALA A C 1
ATOM 1470 O O . ALA A 1 183 ? -11.527 35.027 5.114 1.00 35.00 183 ALA A O 1
#

Sequence (183 aa):
MTPKKNYPKLISTKWKELPPSIDAAIRMQNPTADQDGKIFFFKGSNYWKYENDQMEPGYPKLIKDGFPGVPNNLDAAFTQPAIVVKGGKVIREERLFFIKGKKFFLYDPVTGNSSSPQSLQENWVGIKLPITAALSLKNEMFLIGKKTFQKILLLTYTQDRVFGNIHQQKKIDQLLACESTKA

Nearest PDB structures (foldseek):
  7u68-assembly2_B  TM=9.073E-01  e=9.722E-12  Homo sapiens
  7rj9-assembly2_B  TM=9.028E-01  e=1.906E-11  Homo sapiens
  7txr-assembly2_B  TM=9.093E-01  e=1.796E-10  Homo sapiens
  7u68-assembly1_A  TM=8.801E-01  e=1.213E-10  Homo sapiens
  7txr-assembly1_A  TM=8.861E-01  e=5.214E-10  Homo sapiens

Solvent-accessible surface area (backbone atoms only — not comparable to full-atom values): 10428 Å² total; per-residue (Å²): 134,78,67,62,92,85,49,89,67,65,67,50,82,65,38,71,87,54,68,101,67,72,35,30,47,39,61,41,70,57,56,44,91,91,48,42,71,25,35,40,40,30,42,54,55,34,30,38,46,29,49,96,71,38,75,47,90,84,56,66,41,49,35,59,79,79,40,38,79,52,75,62,58,38,28,17,20,28,50,44,82,38,80,42,77,56,95,90,38,84,40,71,42,37,35,38,40,40,30,47,83,66,28,32,28,46,31,36,75,80,80,56,47,45,46,75,79,39,53,42,61,82,33,26,47,85,64,77,77,59,54,58,34,40,43,52,56,98,88,40,38,38,44,26,34,96,64,29,33,32,34,43,43,75,76,43,78,55,101,90,44,65,34,28,37,65,71,44,78,47,51,43,73,58,70,77,50,69,80,77,74,76,129

Radius of gyration: 16.86 Å; Cα contacts (8 Å, |Δi|>4): 385; chains: 1; bounding box: 42×47×41 Å

Organism: Pelobates cultripes (NCBI:txid61616)

Foldseek 3Di:
DDPDPPPDDQPCVQQVPDDSDFQEKEAADPQDPVRHRWIWTAAFQWIWIDDPSDTDPPDTDGCCVQQNPADGSFQEKEKAWDFDQDPNDTDTHIWIWTHDAQWIWIARNVVSDIDDTDGCCVQEPPDDDDFRYWYADPRWIWTDDDFKIFTWDWDDDDPHHTHTYGPDMDTPVVVVPDPPPDD

Secondary structure (DSSP, 8-state):
-PPPTT-S--GGGT-TTS-SS-SEEEE--SSSTTTTT-EEEEETTEEEEEETTEEPTT-SEEHHHHSTTPPSS-SEEEEEEEEEEETTEEEEEEEEEEEETTEEEEE-TTT-PBPPPEEHHHHEET--S---EEEEETTEEEEE-SSEEEEEEEEEE-SS-EEEEEEEEEETHHHHS------